Protein AF-A0A7C5NRG4-F1 (afdb_monomer_lite)

Radius of gyration: 28.83 Å; chains: 1; bounding box: 94×61×68 Å

Secondary structure (DSSP, 8-state):
--------------------------------------------------------------EEEEETTBEES-EEEEEEEETTEEEEEEEEEPPP-SSTTTTTEEE--GGG--TTSEEEEEEE-SEES-TT-SS---SSPEE--SEEEEEEEHHHHHH-SEEEEEHHHHHHHHHHGGGTT-TTHHHHHHHHHHHHBSS-SSSSS--SHHHHHH--HHHHGGGB-HHHHHHHHHHHHHHHTT----TTTS--S-TT--HHHHHHHHHTT-HHHHHHHHHH-GGGGTTS-HHHHHHHHHHHHHHHHT--HHHHHHHHH--STTS-HHHHHHHHHHT---

pLDDT: mean 77.69, std 22.46, range [31.16, 98.88]

Foldseek 3Di:
DDDDDDDDDDDDDDDDDDDDDDDDDDDDDDDDDDDDDDDDDDDDDPDDDPDDPPPPPVVLQQKEFEDLAFFAQKKKWKWWDPQLDTDTDDIDTFADDPFSVRGRIDGPPLVSADQATKMKIKIAWGWHQGLPLQRDGHPDTQIQHAIAMAIDGSNLSVVHSYFYGYLLRRVLCLQLSVVSVPPCSQVSQFLSQVQFFQDDPPPPPGRGNSSVRNDRCNPCLVRTDPLCNVCSSVSSVCRSVHHDDDVVVSPVPVLDPDVVVLVVCLVVLVLVVLLSCLVVVVVSVPVDDPVSSVVSNVSSLCSVVVHDPCLQVVLCVCCPPCSHNVNVCCVSCVVVDD

Structure (mmCIF, N/CA/C/O backbone):
data_AF-A0A7C5NRG4-F1
#
_entry.id   AF-A0A7C5NRG4-F1
#
loop_
_atom_site.group_PDB
_atom_site.id
_atom_site.type_symbol
_atom_site.label_atom_id
_atom_site.label_alt_id
_atom_site.label_comp_id
_atom_site.label_asym_id
_atom_site.label_entity_id
_atom_site.label_seq_id
_atom_site.pdbx_PDB_ins_code
_atom_site.Cartn_x
_atom_site.Cartn_y
_atom_site.Cartn_z
_atom_site.occupancy
_atom_site.B_iso_or_equiv
_atom_site.auth_seq_id
_atom_site.auth_comp_id
_atom_site.auth_asym_id
_atom_site.auth_atom_id
_atom_site.pdbx_PDB_model_num
ATOM 1 N N . MET A 1 1 ? -54.758 1.611 -9.741 1.00 36.84 1 MET A N 1
ATOM 2 C CA . MET A 1 1 ? -54.340 0.850 -10.940 1.00 36.84 1 MET A CA 1
ATOM 3 C C . MET A 1 1 ? -53.410 -0.267 -10.491 1.00 36.84 1 MET A C 1
ATOM 5 O O . MET A 1 1 ? -52.315 0.024 -10.036 1.00 36.84 1 MET A O 1
ATOM 9 N N . LYS A 1 2 ? -53.887 -1.517 -10.508 1.00 32.03 2 LYS A N 1
ATOM 10 C CA . LYS A 1 2 ? -53.123 -2.709 -10.106 1.00 32.03 2 LYS A CA 1
ATOM 11 C C . LYS A 1 2 ? -52.223 -3.129 -11.273 1.00 32.03 2 LYS A C 1
ATOM 13 O O . LYS A 1 2 ? -52.745 -3.337 -12.364 1.00 32.03 2 LYS A O 1
ATOM 18 N N . ARG A 1 3 ? -50.908 -3.237 -11.067 1.00 37.28 3 ARG A N 1
ATOM 19 C CA . ARG A 1 3 ? -49.994 -3.838 -12.050 1.00 37.28 3 ARG A CA 1
ATOM 20 C C . ARG A 1 3 ? -49.741 -5.291 -11.662 1.00 37.28 3 ARG A C 1
ATOM 22 O O . ARG A 1 3 ? -49.189 -5.578 -10.608 1.00 37.28 3 ARG A O 1
ATOM 29 N N . LEU A 1 4 ? -50.249 -6.170 -12.515 1.00 31.16 4 LEU A N 1
ATOM 30 C CA . LEU A 1 4 ? -50.118 -7.618 -12.491 1.00 31.16 4 LEU A CA 1
ATOM 31 C C . LEU A 1 4 ? -48.776 -7.970 -13.149 1.00 31.16 4 LEU A C 1
ATOM 33 O O . LEU A 1 4 ? -48.590 -7.669 -14.326 1.00 31.16 4 LEU A O 1
ATOM 37 N N . TYR A 1 5 ? -47.843 -8.560 -12.402 1.00 38.31 5 TYR A N 1
ATOM 38 C CA . TYR A 1 5 ? -46.598 -9.091 -12.962 1.00 38.31 5 TYR A CA 1
ATOM 39 C C . TYR A 1 5 ? -46.821 -10.548 -13.375 1.00 38.31 5 TYR A C 1
ATOM 41 O O . TYR A 1 5 ? -47.090 -11.408 -12.540 1.00 38.31 5 TYR A O 1
ATOM 49 N N . ILE A 1 6 ? -46.751 -10.800 -14.681 1.00 42.34 6 ILE A N 1
ATOM 50 C CA . ILE A 1 6 ? -46.790 -12.133 -15.284 1.00 42.34 6 ILE A CA 1
ATOM 51 C C . ILE A 1 6 ? -45.347 -12.637 -15.376 1.00 42.34 6 ILE A C 1
ATOM 53 O O . ILE A 1 6 ? -44.519 -12.029 -16.051 1.00 42.34 6 ILE A O 1
ATOM 57 N N . PHE A 1 7 ? -45.059 -13.742 -14.689 1.00 36.28 7 PHE A N 1
ATOM 58 C CA . PHE A 1 7 ? -43.827 -14.514 -14.840 1.00 36.28 7 PHE A CA 1
ATOM 59 C C . PHE A 1 7 ? -43.881 -15.305 -16.154 1.00 36.28 7 PHE A C 1
ATOM 61 O O . PHE A 1 7 ? -44.787 -16.114 -16.351 1.00 36.28 7 PHE A O 1
ATOM 68 N N . ILE A 1 8 ? -42.903 -15.095 -17.036 1.00 43.25 8 ILE A N 1
ATOM 69 C CA . ILE A 1 8 ? -42.648 -15.964 -18.191 1.00 43.25 8 ILE A CA 1
ATOM 70 C C . ILE A 1 8 ? -41.427 -16.817 -17.851 1.00 43.25 8 ILE A C 1
ATOM 72 O O . ILE A 1 8 ? -40.313 -16.311 -17.750 1.00 43.25 8 ILE A O 1
ATOM 76 N N . ILE A 1 9 ? -41.660 -18.114 -17.658 1.00 35.25 9 ILE A N 1
ATOM 77 C CA . ILE A 1 9 ? -40.624 -19.146 -17.574 1.00 35.25 9 ILE A CA 1
ATOM 78 C C . ILE A 1 9 ? -40.351 -19.608 -19.005 1.00 35.25 9 ILE A C 1
ATOM 80 O O . ILE A 1 9 ? -41.243 -20.148 -19.659 1.00 35.25 9 ILE A O 1
ATOM 84 N N . LEU A 1 10 ? -39.128 -19.395 -19.493 1.00 36.53 10 LEU A N 1
ATOM 85 C CA . LEU A 1 10 ? -38.668 -19.943 -20.766 1.00 36.53 10 LEU A CA 1
ATOM 86 C C . LEU A 1 10 ? -37.807 -21.184 -20.484 1.00 36.53 10 LEU A C 1
ATOM 88 O O . LEU A 1 10 ? -36.696 -21.075 -19.970 1.00 36.53 10 LEU A O 1
ATOM 92 N N . LEU A 1 11 ? -38.341 -22.365 -20.800 1.00 33.47 11 LEU A N 1
ATOM 93 C CA . LEU A 1 11 ? -37.581 -23.612 -20.883 1.00 33.47 11 LEU A CA 1
ATOM 94 C C . LEU A 1 11 ? -36.805 -23.645 -22.206 1.00 33.47 11 LEU A C 1
ATOM 96 O O . LEU A 1 11 ? -37.415 -23.539 -23.269 1.00 33.47 11 LEU A O 1
ATOM 100 N N . PHE A 1 12 ? -35.497 -23.899 -22.146 1.00 38.00 12 PHE A N 1
ATOM 101 C CA . PHE A 1 12 ? -34.740 -24.435 -23.277 1.00 38.00 12 PHE A CA 1
ATOM 102 C C . PHE A 1 12 ? -34.362 -25.888 -22.988 1.00 38.00 12 PHE A C 1
ATOM 104 O O . PHE A 1 12 ? -33.720 -26.197 -21.987 1.00 38.00 12 PHE A O 1
ATOM 111 N N . LEU A 1 13 ? -34.792 -26.771 -23.887 1.00 32.62 13 LEU A N 1
ATOM 112 C CA . LEU A 1 13 ? -34.477 -28.192 -23.924 1.00 32.62 13 LEU A CA 1
ATOM 113 C C . LEU A 1 13 ? -33.707 -28.497 -25.218 1.00 32.62 13 LEU A C 1
ATOM 115 O O . LEU A 1 13 ? -34.137 -28.110 -26.299 1.00 32.62 13 LEU A O 1
ATOM 119 N N . VAL A 1 14 ? -32.640 -29.281 -25.039 1.00 36.19 14 VAL A N 1
ATOM 120 C CA . VAL A 1 14 ? -32.007 -30.242 -25.963 1.00 36.19 14 VAL A CA 1
ATOM 121 C C . VAL A 1 14 ? -31.232 -29.715 -27.178 1.00 36.19 14 VAL A C 1
ATOM 123 O O . VAL A 1 14 ? -31.772 -29.152 -28.122 1.00 36.19 14 VAL A O 1
ATOM 126 N N . GLY A 1 15 ? -29.959 -30.117 -27.208 1.00 32.59 15 GLY A N 1
ATOM 127 C CA . GLY A 1 15 ? -29.162 -30.284 -28.419 1.00 32.59 15 GLY A CA 1
ATOM 128 C C . GLY A 1 15 ? -28.016 -31.270 -28.178 1.00 32.59 15 GLY A C 1
ATOM 129 O O . GLY A 1 15 ? -26.896 -30.856 -27.906 1.00 32.59 15 GLY A O 1
ATOM 130 N N . CYS A 1 16 ? -28.300 -32.576 -28.242 1.00 36.47 16 CY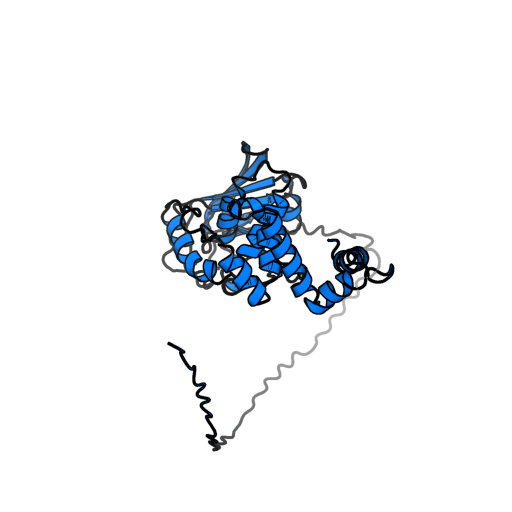S A N 1
ATOM 131 C CA . CYS A 1 16 ? -27.279 -33.620 -28.349 1.00 36.47 16 CYS A CA 1
ATOM 132 C C . CYS A 1 16 ? -26.614 -33.550 -29.732 1.00 36.47 16 CYS A C 1
ATOM 134 O O . CYS A 1 16 ? -27.307 -33.572 -30.747 1.00 36.47 16 CYS A O 1
ATOM 136 N N . GLY A 1 17 ? -25.282 -33.532 -29.769 1.00 38.19 17 GLY A N 1
ATOM 137 C CA . GLY A 1 17 ? -24.485 -33.616 -30.992 1.00 38.19 17 GLY A CA 1
ATOM 138 C C . GLY A 1 17 ? -23.276 -34.520 -30.783 1.00 38.19 17 GLY A C 1
ATOM 139 O O . GLY A 1 17 ? -22.249 -34.084 -30.280 1.00 38.19 17 GLY A O 1
ATOM 140 N N . SER A 1 18 ? -23.439 -35.788 -31.154 1.00 32.84 18 SER A N 1
ATOM 141 C CA . SER A 1 18 ? -22.390 -36.802 -31.305 1.00 32.84 18 SER A CA 1
ATOM 142 C C . SER A 1 18 ? -21.652 -36.591 -32.630 1.00 32.84 18 SER A C 1
ATOM 144 O O . SER A 1 18 ? -22.321 -36.380 -33.641 1.00 32.84 18 SER A O 1
ATOM 146 N N . ASN A 1 19 ? -20.317 -36.713 -32.657 1.00 35.50 19 ASN A N 1
ATOM 147 C CA . ASN A 1 19 ? -19.623 -37.674 -33.532 1.00 35.50 19 ASN A CA 1
ATOM 148 C C . ASN A 1 19 ? -18.089 -37.634 -33.423 1.00 35.50 19 ASN A C 1
ATOM 150 O O . ASN A 1 19 ? -17.457 -36.583 -33.482 1.00 35.50 19 ASN A O 1
ATOM 154 N N . ASN A 1 20 ? -17.554 -38.855 -33.342 1.00 38.88 20 ASN A N 1
ATOM 155 C CA . ASN A 1 20 ? -16.176 -39.320 -33.472 1.00 38.88 20 ASN A CA 1
ATOM 156 C C . ASN A 1 20 ? -15.318 -38.614 -34.529 1.00 38.88 20 ASN A C 1
ATOM 158 O O . ASN A 1 20 ? -15.788 -38.346 -35.638 1.00 38.88 20 ASN A O 1
ATOM 162 N N . LYS A 1 21 ? -14.007 -38.585 -34.262 1.00 45.25 21 LYS A N 1
ATOM 163 C CA . LYS A 1 21 ? -13.032 -39.286 -35.112 1.00 45.25 21 LYS A CA 1
ATOM 164 C C . LYS A 1 21 ? -11.737 -39.577 -34.357 1.00 45.25 21 LYS A C 1
ATOM 166 O O . LYS A 1 21 ? -11.058 -38.666 -33.898 1.00 45.25 21 LYS A O 1
ATOM 171 N N . ASP A 1 22 ? -11.446 -40.869 -34.287 1.00 41.66 22 ASP A N 1
ATOM 172 C CA . ASP A 1 22 ? -10.136 -41.449 -34.045 1.00 41.66 22 ASP A CA 1
ATOM 173 C C . ASP A 1 22 ? -9.112 -40.930 -35.061 1.00 41.66 22 ASP A C 1
ATOM 175 O O . ASP A 1 22 ? -9.412 -40.813 -36.253 1.00 41.66 22 ASP A O 1
ATOM 179 N N . THR A 1 23 ? -7.886 -40.722 -34.591 1.00 48.06 23 THR A N 1
ATOM 180 C CA . THR A 1 23 ? -6.686 -41.021 -35.376 1.00 48.06 23 THR A CA 1
ATOM 181 C C . THR A 1 23 ? -5.610 -41.514 -34.426 1.00 48.06 23 THR A C 1
ATOM 183 O O . THR A 1 23 ? -5.208 -40.814 -33.497 1.00 48.06 23 THR A O 1
ATOM 186 N N . ASP A 1 24 ? -5.219 -42.752 -34.689 1.00 37.50 24 ASP A N 1
ATOM 187 C CA . ASP A 1 24 ? -4.102 -43.486 -34.132 1.00 37.50 24 ASP A CA 1
ATOM 188 C C . ASP A 1 24 ? -2.735 -42.850 -34.445 1.00 37.50 24 ASP A C 1
ATOM 190 O O . ASP A 1 24 ? -2.586 -41.991 -35.313 1.00 37.50 24 ASP A O 1
ATOM 194 N N . GLU A 1 25 ? -1.738 -43.453 -33.796 1.00 38.72 25 GLU A N 1
ATOM 195 C CA . GLU A 1 25 ? -0.429 -43.810 -34.358 1.00 38.72 25 GLU A CA 1
ATOM 196 C C . GLU A 1 25 ? 0.817 -42.982 -33.968 1.00 38.72 25 GLU A C 1
ATOM 198 O O . GLU A 1 25 ? 1.225 -42.023 -34.609 1.00 38.72 25 GLU A O 1
ATOM 203 N N . GLN A 1 26 ? 1.502 -43.553 -32.967 1.00 34.50 26 GLN A N 1
ATOM 204 C CA . GLN A 1 26 ? 2.852 -44.136 -33.067 1.00 34.50 26 GLN A CA 1
ATOM 205 C C . GLN A 1 26 ? 4.133 -43.311 -32.820 1.00 34.50 26 GLN A C 1
ATOM 207 O O . GLN A 1 26 ? 4.383 -42.245 -33.367 1.00 34.50 26 GLN A O 1
ATOM 212 N N . ASN A 1 27 ? 5.018 -44.039 -32.121 1.00 37.44 27 ASN A N 1
ATOM 213 C CA . ASN A 1 27 ? 6.485 -44.009 -32.059 1.00 37.44 27 ASN A CA 1
ATOM 214 C C . ASN A 1 27 ? 7.128 -43.001 -31.093 1.00 37.44 27 ASN A C 1
ATOM 216 O O . ASN A 1 27 ? 7.144 -41.803 -31.322 1.00 37.44 27 ASN A O 1
ATOM 220 N N . SER A 1 28 ? 7.595 -43.428 -29.912 1.00 37.53 28 SER A N 1
ATOM 221 C CA . SER A 1 28 ? 8.691 -44.381 -29.625 1.00 37.53 28 SER A CA 1
ATOM 222 C C . SER A 1 28 ? 10.051 -43.843 -30.067 1.00 37.53 28 SER A C 1
ATOM 224 O O . SER A 1 28 ? 10.354 -43.832 -31.256 1.00 37.53 28 SER A O 1
ATOM 226 N N . SER A 1 29 ? 10.866 -43.418 -29.096 1.00 42.72 29 SER A N 1
ATOM 227 C CA . SER A 1 29 ? 12.327 -43.590 -29.078 1.00 42.72 29 SER A CA 1
ATOM 228 C C . SER A 1 29 ? 12.887 -43.144 -27.729 1.00 42.72 29 SER A C 1
ATOM 230 O O . SER A 1 29 ? 13.131 -41.974 -27.451 1.00 42.72 29 SER A O 1
ATOM 232 N N . SER A 1 30 ? 13.065 -44.146 -26.886 1.00 36.59 30 SER A N 1
ATOM 233 C CA . SER A 1 30 ? 13.860 -44.167 -25.671 1.00 36.59 30 SER A CA 1
ATOM 234 C C . SER A 1 30 ? 15.354 -44.080 -26.000 1.00 36.59 30 SER A C 1
ATOM 236 O O . SER A 1 30 ? 15.880 -44.981 -26.649 1.00 36.59 30 SER A O 1
ATOM 238 N N . ASN A 1 31 ? 16.049 -43.054 -25.500 1.00 36.59 31 ASN A N 1
ATOM 239 C CA . ASN A 1 31 ? 17.510 -43.047 -25.418 1.00 36.59 31 ASN A CA 1
ATOM 240 C C . ASN A 1 31 ? 17.937 -43.307 -23.971 1.00 36.59 31 ASN A C 1
ATOM 242 O O . ASN A 1 31 ? 17.917 -42.424 -23.117 1.00 36.59 31 ASN A O 1
ATOM 246 N N . ILE A 1 32 ? 18.303 -44.562 -23.724 1.00 38.88 32 ILE A N 1
ATOM 247 C CA . ILE A 1 32 ? 18.994 -45.034 -22.527 1.00 38.88 32 ILE A CA 1
ATOM 248 C C . ILE A 1 32 ? 20.468 -44.657 -22.689 1.00 38.88 32 ILE A C 1
ATOM 250 O O . ILE A 1 32 ? 21.158 -45.207 -23.545 1.00 38.88 32 ILE A O 1
ATOM 254 N N . VAL A 1 33 ? 20.957 -43.734 -21.862 1.00 46.28 33 VAL A N 1
ATOM 255 C CA . VAL A 1 33 ? 22.395 -43.524 -21.669 1.00 46.28 33 VAL A CA 1
ATOM 256 C C . VAL A 1 33 ? 22.800 -44.266 -20.400 1.00 46.28 33 VAL A C 1
ATOM 258 O O . VAL A 1 33 ? 22.586 -43.799 -19.286 1.00 46.28 33 VAL A O 1
ATOM 261 N N . ASN A 1 34 ? 23.374 -45.452 -20.603 1.00 39.47 34 ASN A N 1
ATOM 262 C CA . ASN A 1 34 ? 24.214 -46.132 -19.624 1.00 39.47 34 ASN A CA 1
ATOM 263 C C . ASN A 1 34 ? 25.519 -45.339 -19.482 1.00 39.47 34 ASN A C 1
ATOM 265 O O . ASN A 1 34 ? 26.323 -45.326 -20.414 1.00 39.47 34 ASN A O 1
ATOM 269 N N . ILE A 1 35 ? 25.757 -44.730 -18.320 1.00 48.91 35 ILE A N 1
ATOM 270 C CA . ILE A 1 35 ? 27.116 -44.404 -17.879 1.00 48.91 35 ILE A CA 1
ATOM 271 C C . ILE A 1 35 ? 27.408 -45.279 -16.671 1.00 48.91 35 ILE A C 1
ATOM 273 O O . ILE A 1 35 ? 26.811 -45.148 -15.607 1.00 48.91 35 ILE A O 1
ATOM 277 N N . SER A 1 36 ? 28.303 -46.219 -16.936 1.00 46.16 36 SER A N 1
ATOM 278 C CA . SER A 1 36 ? 28.908 -47.172 -16.029 1.00 46.16 36 SER A CA 1
ATOM 279 C C . SER A 1 36 ? 29.670 -46.500 -14.895 1.00 46.16 36 SER A C 1
ATOM 281 O O . SER A 1 36 ? 30.420 -45.544 -15.107 1.00 46.16 36 SER A O 1
ATOM 283 N N . ASP A 1 37 ? 29.526 -47.121 -13.732 1.00 38.88 37 ASP A N 1
ATOM 284 C CA . ASP A 1 37 ? 30.334 -46.983 -12.533 1.00 38.88 37 ASP A CA 1
ATOM 285 C C . ASP A 1 37 ? 31.839 -46.930 -12.817 1.00 38.88 37 ASP A C 1
ATOM 287 O O . ASP A 1 37 ? 32.383 -47.757 -13.549 1.00 38.88 37 ASP A O 1
ATOM 291 N N . ASN A 1 38 ? 32.532 -46.025 -12.126 1.00 43.34 38 ASN A N 1
ATOM 292 C CA . ASN A 1 38 ? 33.926 -46.240 -11.770 1.00 43.34 38 ASN A CA 1
ATOM 293 C C . ASN A 1 38 ? 34.147 -45.878 -10.301 1.00 43.34 38 ASN A C 1
ATOM 295 O O . ASN A 1 38 ? 34.296 -44.719 -9.916 1.00 43.34 38 ASN A O 1
ATOM 299 N N . ASN A 1 39 ? 34.175 -46.946 -9.507 1.00 38.72 39 ASN A N 1
ATOM 300 C CA . ASN A 1 39 ? 34.818 -47.054 -8.208 1.00 38.72 39 ASN A CA 1
ATOM 301 C C . ASN A 1 39 ? 36.189 -46.363 -8.201 1.00 38.72 39 ASN A C 1
ATOM 303 O O . 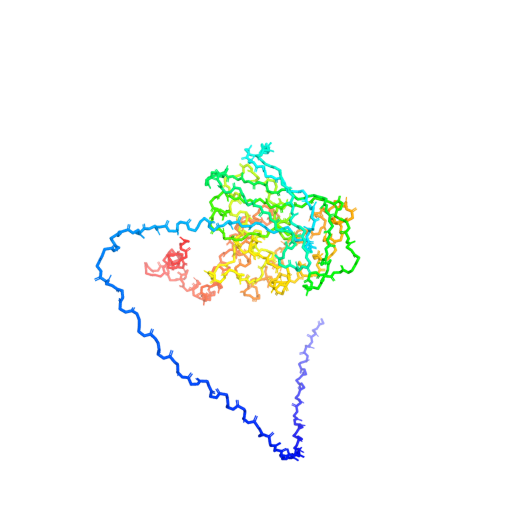ASN A 1 39 ? 37.092 -46.760 -8.936 1.00 38.72 39 ASN A O 1
ATOM 307 N N . SER A 1 40 ? 36.393 -45.443 -7.263 1.00 42.38 40 SER A N 1
ATOM 308 C CA . SER A 1 40 ? 37.709 -45.269 -6.655 1.00 42.38 40 SER A CA 1
ATOM 309 C C . SER A 1 40 ? 37.541 -45.035 -5.162 1.00 42.38 40 SER A C 1
ATOM 311 O O . SER A 1 40 ? 37.178 -43.953 -4.702 1.00 42.38 40 SER A O 1
ATOM 313 N N . SER A 1 41 ? 37.770 -46.113 -4.413 1.00 37.44 41 SER A N 1
ATOM 314 C CA . SER A 1 41 ? 37.971 -46.093 -2.974 1.00 37.44 41 SER A CA 1
ATOM 315 C C . SER A 1 41 ? 39.132 -45.172 -2.624 1.00 37.44 41 SER A C 1
ATOM 317 O O . SER A 1 41 ? 40.270 -45.389 -3.034 1.00 37.44 41 SER A O 1
ATOM 319 N N . SER A 1 42 ? 38.872 -44.199 -1.765 1.00 42.38 42 SER A N 1
ATOM 320 C CA . SER A 1 42 ? 39.894 -43.642 -0.891 1.00 42.38 42 SER A CA 1
ATOM 321 C C . SER A 1 42 ? 39.336 -43.651 0.521 1.00 42.38 42 SER A C 1
ATOM 323 O O . SER A 1 42 ? 38.552 -42.793 0.914 1.00 42.38 42 SER A O 1
ATOM 325 N N . ASN A 1 43 ? 39.720 -44.705 1.246 1.00 40.28 43 ASN A N 1
ATOM 326 C CA . ASN A 1 43 ? 39.617 -44.811 2.694 1.00 40.28 43 ASN A CA 1
ATOM 327 C C . ASN A 1 43 ? 40.393 -43.640 3.309 1.00 40.28 43 ASN A C 1
ATOM 329 O O . ASN A 1 43 ? 41.619 -43.675 3.391 1.00 40.28 43 ASN A O 1
ATOM 333 N N . SER A 1 44 ? 39.662 -42.612 3.722 1.00 42.72 44 SER A N 1
ATOM 334 C CA . SER A 1 44 ? 40.138 -41.563 4.614 1.00 42.72 44 SER A CA 1
ATOM 335 C C . SER A 1 44 ? 39.429 -41.757 5.947 1.00 42.72 44 SER A C 1
ATOM 337 O O . SER A 1 44 ? 38.205 -41.866 6.010 1.00 42.72 44 SER A O 1
ATOM 339 N N . THR A 1 45 ? 40.227 -41.905 6.992 1.00 41.44 45 THR A N 1
ATOM 340 C CA . THR A 1 45 ? 39.850 -42.204 8.370 1.00 41.44 45 THR A CA 1
ATOM 341 C C . THR A 1 45 ? 38.774 -41.257 8.902 1.00 41.44 45 THR A C 1
ATOM 343 O O . THR A 1 45 ? 39.008 -40.066 9.087 1.00 41.44 45 THR A O 1
ATOM 346 N N . ILE A 1 46 ? 37.599 -41.826 9.184 1.00 49.88 46 ILE A N 1
ATOM 347 C CA . ILE A 1 46 ? 36.514 -41.215 9.954 1.00 49.88 46 ILE A CA 1
ATOM 348 C C . ILE A 1 46 ? 36.888 -41.302 11.436 1.00 49.88 46 ILE A C 1
ATOM 350 O O . ILE A 1 46 ? 36.593 -42.288 12.105 1.00 49.88 46 ILE A O 1
ATOM 354 N N . SER A 1 47 ? 37.562 -40.272 11.929 1.00 47.09 47 SER A N 1
ATOM 355 C CA . SER A 1 47 ? 37.600 -39.873 13.338 1.00 47.09 47 SER A CA 1
ATOM 356 C C . SER A 1 47 ? 38.375 -38.561 13.395 1.00 47.09 47 SER A C 1
ATOM 358 O O . SER A 1 47 ? 39.530 -38.559 12.987 1.00 47.09 47 SER A O 1
ATOM 360 N N . ASP A 1 48 ? 37.720 -37.491 13.858 1.00 45.00 48 ASP A N 1
ATOM 361 C CA . ASP A 1 48 ? 38.262 -36.142 14.145 1.00 45.00 48 ASP A CA 1
ATOM 362 C C . ASP A 1 48 ? 37.730 -34.984 13.277 1.00 45.00 48 ASP A C 1
ATOM 364 O O . ASP A 1 48 ? 38.473 -34.091 12.881 1.00 45.00 48 ASP A O 1
ATOM 368 N N . ILE A 1 49 ? 36.408 -34.909 13.071 1.00 47.38 49 ILE A N 1
ATOM 369 C CA . ILE A 1 49 ? 35.739 -33.602 12.920 1.00 47.38 49 ILE A CA 1
ATOM 370 C C . ILE A 1 49 ? 34.644 -33.504 13.980 1.00 47.38 49 ILE A C 1
ATOM 372 O O . ILE A 1 49 ? 33.478 -33.832 13.775 1.00 47.38 49 ILE A O 1
ATOM 376 N N . VAL A 1 50 ? 35.086 -33.097 15.166 1.00 48.47 50 VAL A N 1
ATOM 377 C CA . VAL A 1 50 ? 34.250 -32.592 16.249 1.00 48.47 50 VAL A CA 1
ATOM 378 C C . VAL A 1 50 ? 33.878 -31.146 15.923 1.00 48.47 50 VAL A C 1
ATOM 380 O O . VAL A 1 50 ? 34.750 -30.338 15.624 1.00 48.47 50 VAL A O 1
ATOM 383 N N . ASN A 1 51 ? 32.583 -30.855 16.053 1.00 48.44 51 ASN A N 1
ATOM 384 C CA . ASN A 1 51 ? 31.962 -29.545 16.239 1.00 48.44 51 ASN A CA 1
ATOM 385 C C . ASN A 1 51 ? 32.304 -28.445 15.231 1.00 48.44 51 ASN A C 1
ATOM 387 O O . ASN A 1 51 ? 33.214 -27.662 15.452 1.00 48.44 51 ASN A O 1
ATOM 391 N N . ASN A 1 52 ? 31.411 -28.268 14.260 1.00 40.97 52 ASN A N 1
ATOM 392 C CA . ASN A 1 52 ? 30.852 -26.947 13.989 1.00 40.97 52 ASN A CA 1
ATOM 393 C C . ASN A 1 52 ? 29.361 -27.116 13.690 1.00 40.97 52 ASN A C 1
ATOM 395 O O . ASN A 1 52 ? 28.937 -27.202 12.542 1.00 40.97 52 ASN A O 1
ATOM 399 N N . ASN A 1 53 ? 28.554 -27.130 14.757 1.00 43.72 53 ASN A N 1
ATOM 400 C CA . ASN A 1 53 ? 27.199 -26.583 14.697 1.00 43.72 53 ASN A CA 1
ATOM 401 C C . ASN A 1 53 ? 27.323 -25.064 14.501 1.00 43.72 53 ASN A C 1
ATOM 403 O O . ASN A 1 53 ? 26.931 -24.281 15.367 1.00 43.72 53 ASN A O 1
ATOM 407 N N . ASP A 1 54 ? 27.896 -24.655 13.367 1.00 41.31 54 ASP A N 1
ATOM 408 C CA . ASP A 1 54 ? 27.640 -23.340 12.818 1.00 41.31 54 ASP A CA 1
ATOM 409 C C . ASP A 1 54 ? 26.155 -23.352 12.486 1.00 41.31 54 ASP A C 1
ATOM 411 O O . ASP A 1 54 ? 25.705 -23.855 11.456 1.00 41.31 54 ASP A O 1
ATOM 415 N N . LEU A 1 55 ? 25.382 -22.841 13.443 1.00 46.16 55 LEU A N 1
ATOM 416 C CA . LEU A 1 55 ? 24.171 -22.100 13.177 1.00 46.16 55 LEU A CA 1
ATOM 417 C C . LEU A 1 55 ? 24.511 -21.146 12.035 1.00 46.16 55 LEU A C 1
ATOM 419 O O . LEU A 1 55 ? 24.956 -20.020 12.257 1.00 46.16 55 LEU A O 1
ATOM 423 N N . VAL A 1 56 ? 24.316 -21.618 10.804 1.00 44.03 56 VAL A N 1
ATOM 424 C CA . VAL A 1 56 ? 24.113 -20.778 9.639 1.00 44.03 56 VAL A CA 1
ATOM 425 C C . VAL A 1 56 ? 22.827 -20.044 9.965 1.00 44.03 56 VAL A C 1
ATOM 427 O O . VAL A 1 56 ? 21.725 -20.451 9.611 1.00 44.03 56 VAL A O 1
ATOM 430 N N . ASN A 1 57 ? 22.987 -18.983 10.750 1.00 44.28 57 ASN A N 1
ATOM 431 C CA . ASN A 1 57 ? 22.040 -17.914 10.896 1.00 44.28 57 ASN A CA 1
ATOM 432 C C . ASN A 1 57 ? 22.010 -17.300 9.502 1.00 44.28 57 ASN A C 1
ATOM 434 O O . ASN A 1 57 ? 22.754 -16.367 9.195 1.00 44.28 57 ASN A O 1
ATOM 438 N N . SER A 1 58 ? 21.264 -17.944 8.600 1.00 45.28 58 SER A N 1
ATOM 439 C CA . SER A 1 58 ? 20.942 -17.393 7.305 1.00 45.28 58 SER A CA 1
ATOM 440 C C . SER A 1 58 ? 20.200 -16.121 7.648 1.00 45.28 58 SER A C 1
ATOM 442 O O . SER A 1 58 ? 19.011 -16.153 7.965 1.00 45.28 58 SER A O 1
ATOM 444 N N . ASN A 1 59 ? 20.932 -15.012 7.677 1.00 55.44 59 ASN A N 1
ATOM 445 C CA . ASN A 1 59 ? 20.372 -13.680 7.655 1.00 55.44 59 ASN A CA 1
ATOM 446 C C . ASN A 1 59 ? 19.661 -13.588 6.307 1.00 55.44 59 ASN A C 1
ATOM 448 O O . ASN A 1 59 ? 20.218 -13.087 5.330 1.00 55.44 59 ASN A O 1
ATOM 452 N N . VAL A 1 60 ? 18.471 -14.191 6.229 1.00 68.00 60 VAL A N 1
ATOM 453 C CA . VAL A 1 60 ? 17.591 -14.105 5.078 1.00 68.00 60 VAL A CA 1
ATOM 454 C C . VAL A 1 60 ? 17.323 -12.623 4.960 1.00 68.00 60 VAL A C 1
ATOM 456 O O . VAL A 1 60 ? 16.667 -12.023 5.814 1.00 68.00 60 VAL A O 1
ATOM 459 N N . THR A 1 61 ? 17.957 -12.015 3.964 1.00 85.50 61 THR A N 1
ATOM 460 C CA . THR A 1 61 ? 17.820 -10.589 3.727 1.00 85.50 61 THR A CA 1
ATOM 461 C C . THR A 1 61 ? 16.361 -10.375 3.370 1.00 85.50 61 THR A C 1
ATOM 463 O O . THR A 1 61 ? 15.889 -10.892 2.359 1.00 85.50 61 THR A O 1
ATOM 466 N N . LYS A 1 62 ? 15.624 -9.689 4.247 1.00 94.75 62 LYS A N 1
ATOM 467 C CA . LYS A 1 62 ? 14.222 -9.363 3.998 1.00 94.75 62 LYS A CA 1
ATOM 468 C C . LYS A 1 62 ? 14.183 -8.238 2.976 1.00 94.75 62 LYS A C 1
ATOM 470 O O . LYS A 1 62 ? 14.830 -7.206 3.163 1.00 94.75 62 LYS A O 1
ATOM 475 N N . ILE A 1 63 ? 13.458 -8.467 1.890 1.00 97.25 63 ILE A N 1
ATOM 476 C CA . ILE A 1 63 ? 13.466 -7.590 0.719 1.00 97.25 63 ILE A CA 1
ATOM 477 C C . ILE A 1 63 ? 12.135 -6.863 0.575 1.00 97.25 63 ILE A C 1
ATOM 479 O O . ILE A 1 63 ? 11.067 -7.427 0.793 1.00 97.25 63 ILE A O 1
ATOM 483 N N . GLY A 1 64 ? 12.193 -5.598 0.196 1.00 98.38 64 GLY A N 1
ATOM 484 C CA . GLY A 1 64 ? 11.032 -4.876 -0.300 1.00 98.38 64 GLY A CA 1
ATOM 485 C C . GLY A 1 64 ? 11.028 -4.869 -1.817 1.00 98.38 64 GLY A C 1
ATOM 486 O O . GLY A 1 64 ? 12.088 -5.005 -2.427 1.00 98.38 64 GLY A O 1
ATOM 487 N N . LYS A 1 65 ? 9.855 -4.688 -2.422 1.00 98.62 65 LYS A N 1
ATOM 488 C CA . LYS A 1 65 ? 9.713 -4.444 -3.856 1.00 98.62 65 LYS A CA 1
ATOM 489 C C . LYS A 1 65 ? 8.808 -3.246 -4.114 1.00 98.62 65 LYS A C 1
ATOM 491 O O . LYS A 1 65 ? 7.682 -3.212 -3.632 1.00 98.62 65 LYS A O 1
ATOM 496 N N . ALA A 1 66 ? 9.303 -2.263 -4.855 1.00 98.69 66 ALA A N 1
ATOM 497 C CA . ALA A 1 66 ? 8.516 -1.120 -5.301 1.00 98.69 66 ALA A CA 1
ATOM 498 C C . ALA A 1 66 ? 7.859 -1.433 -6.650 1.00 98.69 66 ALA A C 1
ATOM 500 O O . ALA A 1 66 ? 8.566 -1.739 -7.616 1.00 98.69 66 ALA A O 1
ATOM 501 N N . GLN A 1 67 ? 6.526 -1.380 -6.702 1.00 97.62 67 GLN A N 1
ATOM 502 C CA . GLN A 1 67 ? 5.771 -1.874 -7.846 1.00 97.62 67 GLN A CA 1
ATOM 503 C C . GLN A 1 67 ? 4.454 -1.110 -8.098 1.00 97.62 67 GLN A C 1
ATOM 505 O O . GLN A 1 67 ? 3.429 -1.409 -7.490 1.00 97.62 67 GLN A O 1
ATOM 510 N N . LEU A 1 68 ? 4.472 -0.161 -9.035 1.00 95.62 68 LEU A N 1
ATOM 511 C CA . LEU A 1 68 ? 3.280 0.343 -9.742 1.00 95.62 68 LEU A CA 1
ATOM 512 C C . LEU A 1 68 ? 3.148 -0.324 -11.132 1.00 95.62 68 LEU A C 1
ATOM 514 O O . LEU A 1 68 ? 2.525 0.246 -12.017 1.00 95.62 68 LEU A O 1
ATOM 518 N N . GLY A 1 69 ? 3.781 -1.488 -11.289 1.00 93.06 69 GLY A N 1
ATOM 519 C CA . GLY A 1 69 ? 4.747 -1.830 -12.334 1.00 93.06 69 GLY A CA 1
ATOM 520 C C . GLY A 1 69 ? 6.185 -1.784 -11.780 1.00 93.06 69 GLY A C 1
ATOM 521 O O . GLY A 1 69 ? 6.466 -1.048 -10.828 1.00 93.06 69 GLY A O 1
ATOM 522 N N . VAL A 1 70 ? 7.110 -2.646 -12.228 1.00 97.44 70 VAL A N 1
ATOM 523 C CA . VAL A 1 70 ? 8.404 -2.817 -11.524 1.00 97.44 70 VAL A CA 1
ATOM 524 C C . VAL A 1 70 ? 9.308 -1.578 -11.651 1.00 97.44 70 VAL A C 1
ATOM 526 O O . VAL A 1 70 ? 9.823 -1.268 -12.724 1.00 97.44 70 VAL A O 1
ATOM 529 N N . ILE A 1 71 ? 9.535 -0.871 -10.533 1.00 98.62 71 ILE A N 1
ATOM 530 C CA . ILE A 1 71 ? 10.241 0.423 -10.531 1.00 98.62 71 ILE A CA 1
ATOM 531 C C . ILE A 1 71 ? 11.755 0.236 -10.436 1.00 98.62 71 ILE A C 1
ATOM 533 O O . ILE A 1 71 ? 12.295 -0.050 -9.369 1.00 98.62 71 ILE A O 1
ATOM 537 N N . SER A 1 72 ? 12.472 0.486 -11.523 1.00 98.56 72 SER A N 1
ATOM 538 C CA . SER A 1 72 ? 13.935 0.452 -11.592 1.00 98.56 72 SER A CA 1
ATOM 539 C C . SER A 1 72 ? 14.566 1.784 -11.168 1.00 98.56 72 SER A C 1
ATOM 541 O O . SER A 1 72 ? 14.079 2.854 -11.540 1.00 98.56 72 SER A O 1
ATOM 543 N N . ASN A 1 73 ? 15.668 1.739 -10.405 1.00 98.69 73 ASN A N 1
ATOM 544 C CA . ASN A 1 73 ? 16.441 2.913 -9.954 1.00 98.69 73 ASN A CA 1
ATOM 545 C C . ASN A 1 73 ? 15.615 4.007 -9.220 1.00 98.69 73 ASN A C 1
ATOM 547 O O . ASN A 1 73 ? 16.010 5.181 -9.119 1.00 98.69 73 ASN A O 1
ATOM 551 N N . GLY A 1 74 ? 14.460 3.623 -8.676 1.00 98.69 74 GLY A N 1
ATOM 552 C CA . GLY A 1 74 ? 13.608 4.456 -7.838 1.00 98.69 74 GLY A CA 1
ATOM 553 C C . GLY A 1 74 ? 14.280 4.750 -6.503 1.00 98.69 74 GLY A C 1
ATOM 554 O O . GLY A 1 74 ? 15.097 3.975 -6.016 1.00 98.69 74 GLY A O 1
ATOM 555 N N . THR A 1 75 ? 13.976 5.895 -5.907 1.00 98.88 75 THR A N 1
ATOM 556 C CA . THR A 1 75 ? 14.461 6.267 -4.574 1.00 98.88 75 THR A CA 1
ATOM 557 C C . THR A 1 75 ? 13.476 5.777 -3.530 1.00 98.88 75 THR A C 1
ATOM 559 O O . THR A 1 75 ? 12.314 6.170 -3.578 1.00 98.88 75 THR A O 1
ATOM 562 N N . VAL A 1 76 ? 13.950 4.990 -2.567 1.00 98.81 76 VAL A N 1
ATOM 563 C CA . VAL A 1 76 ? 13.163 4.550 -1.411 1.00 98.81 76 VAL A CA 1
ATOM 564 C C . VAL A 1 76 ? 13.683 5.256 -0.170 1.00 98.81 76 VAL A C 1
ATOM 566 O O . VAL A 1 76 ? 14.869 5.174 0.147 1.00 98.81 76 VAL A O 1
ATOM 569 N N . LYS A 1 77 ? 12.806 5.950 0.549 1.00 98.88 77 LYS A N 1
ATOM 570 C CA . LYS A 1 77 ? 13.118 6.544 1.850 1.00 98.88 77 LYS A CA 1
ATOM 571 C C . LYS A 1 77 ? 12.316 5.848 2.933 1.00 98.88 77 LYS A C 1
ATOM 573 O O . LYS A 1 77 ? 11.119 5.636 2.774 1.00 98.88 77 LYS A O 1
ATOM 578 N N . LEU A 1 78 ? 12.978 5.538 4.042 1.00 98.81 78 LEU A N 1
ATOM 579 C CA . LEU A 1 78 ? 12.345 4.978 5.231 1.00 98.81 78 LEU A CA 1
ATOM 580 C C . LEU A 1 78 ? 12.280 6.041 6.319 1.00 98.81 78 LEU A C 1
ATOM 582 O O . LEU A 1 78 ? 13.313 6.592 6.713 1.00 98.81 78 LEU A O 1
ATOM 586 N N . TYR A 1 79 ? 11.083 6.270 6.840 1.00 98.75 79 TYR A N 1
ATOM 587 C CA . TYR A 1 79 ? 10.830 7.174 7.949 1.00 98.75 79 TYR A CA 1
ATOM 588 C C . TYR A 1 79 ? 10.289 6.418 9.159 1.00 98.75 79 TYR A C 1
ATOM 590 O O . TYR A 1 79 ? 9.429 5.554 9.013 1.00 98.75 79 TYR A O 1
ATOM 598 N N . GLU A 1 80 ? 10.744 6.783 10.355 1.00 98.38 80 GLU A N 1
ATOM 599 C CA . GLU A 1 80 ? 10.022 6.508 11.600 1.00 98.38 80 GLU A CA 1
ATOM 600 C C . GLU A 1 80 ? 8.940 7.578 11.782 1.00 98.38 80 GLU A C 1
ATOM 602 O O . GLU A 1 80 ? 9.218 8.770 11.606 1.00 98.38 80 GLU A O 1
ATOM 607 N N . LEU A 1 81 ? 7.725 7.160 12.133 1.00 96.94 81 LEU A N 1
ATOM 608 C CA . LEU A 1 81 ? 6.614 8.060 12.420 1.00 96.94 81 LEU A CA 1
ATOM 609 C C . LEU A 1 81 ? 6.476 8.281 13.927 1.00 96.94 81 LEU A C 1
ATOM 611 O O . LEU A 1 81 ? 6.501 7.337 14.718 1.00 96.94 81 LEU A O 1
ATOM 615 N N . SER A 1 82 ? 6.291 9.541 14.311 1.00 92.81 82 SER A N 1
ATOM 616 C CA . SER A 1 82 ? 5.884 9.950 15.655 1.00 92.81 82 SER A CA 1
ATOM 617 C C . SER A 1 82 ? 4.648 10.822 15.513 1.00 92.81 82 SER A C 1
ATOM 619 O O . SER A 1 82 ? 4.711 12.050 15.569 1.00 92.81 82 SER A O 1
ATOM 621 N N . GLY A 1 83 ? 3.527 10.165 15.241 1.00 85.12 83 GLY A N 1
ATOM 622 C CA . GLY A 1 83 ? 2.311 10.849 14.857 1.00 85.12 83 GLY A CA 1
ATOM 623 C C . GLY A 1 83 ? 2.393 11.459 13.455 1.00 85.12 83 GLY A C 1
ATOM 624 O O . GLY A 1 83 ? 2.681 10.752 12.491 1.00 85.12 83 GLY A O 1
ATOM 625 N N . ALA A 1 84 ? 2.162 12.771 13.331 1.00 83.31 84 ALA A N 1
ATOM 626 C CA . ALA A 1 84 ? 2.303 13.491 12.058 1.00 83.31 84 ALA A CA 1
ATOM 627 C C . ALA A 1 84 ? 3.769 13.773 11.669 1.00 83.31 84 ALA A C 1
ATOM 629 O O . ALA A 1 84 ? 4.056 14.052 10.501 1.00 83.31 84 ALA A O 1
ATOM 630 N N . ASP A 1 85 ? 4.695 13.688 12.628 1.00 93.00 85 ASP A N 1
ATOM 631 C CA . ASP A 1 85 ? 6.112 13.939 12.390 1.00 93.00 85 ASP A CA 1
ATOM 632 C C . ASP A 1 85 ? 6.797 12.722 11.761 1.00 93.00 85 ASP A C 1
ATOM 634 O O . ASP A 1 85 ? 6.557 11.571 12.139 1.00 93.00 85 ASP A O 1
ATOM 638 N N . LYS A 1 86 ? 7.704 12.990 10.815 1.00 96.81 86 LYS A N 1
ATOM 639 C CA . LYS A 1 86 ? 8.488 11.972 10.105 1.00 96.81 86 LYS A CA 1
ATOM 640 C C . LYS A 1 86 ? 9.980 12.173 10.368 1.00 96.81 86 LYS A C 1
ATOM 642 O O . LYS A 1 86 ? 10.519 13.246 10.098 1.00 96.81 86 LYS A O 1
ATOM 647 N N . LYS A 1 87 ? 10.678 11.126 10.815 1.00 98.19 87 LYS A N 1
ATOM 648 C CA . LYS A 1 87 ? 12.143 11.107 10.970 1.00 98.19 87 LYS A CA 1
ATOM 649 C C . LYS A 1 87 ? 12.775 10.182 9.936 1.00 98.19 87 LYS A C 1
ATOM 651 O O . LYS A 1 87 ? 12.563 8.976 9.989 1.00 98.19 87 LYS A O 1
ATOM 656 N N . LEU A 1 88 ? 13.589 10.728 9.031 1.00 98.56 88 LEU A N 1
ATOM 657 C CA . LEU A 1 88 ? 14.313 9.934 8.033 1.00 98.56 88 LEU A CA 1
ATOM 658 C C . LEU A 1 88 ? 15.333 9.007 8.713 1.00 98.56 88 LEU A C 1
ATOM 660 O O . LEU A 1 88 ? 16.162 9.465 9.500 1.00 98.56 88 LEU A O 1
ATOM 664 N N . LEU A 1 89 ? 15.285 7.717 8.384 1.00 98.56 89 LEU A N 1
ATOM 665 C CA . LEU A 1 89 ? 16.219 6.701 8.878 1.00 98.56 89 LEU A CA 1
ATOM 666 C C . LEU A 1 89 ? 17.225 6.268 7.814 1.00 98.56 89 LEU A C 1
ATOM 668 O O . LEU A 1 89 ? 18.382 6.002 8.133 1.00 98.56 89 LEU A O 1
ATOM 672 N N . THR A 1 90 ? 16.783 6.139 6.560 1.00 98.56 90 THR A N 1
ATOM 673 C CA . THR A 1 90 ? 17.641 5.699 5.454 1.00 98.56 90 THR A CA 1
ATOM 674 C C . THR A 1 90 ? 17.096 6.139 4.101 1.00 98.56 90 THR A C 1
ATOM 676 O O . THR A 1 90 ? 15.915 6.469 3.964 1.00 98.56 90 THR A O 1
ATOM 679 N N . THR A 1 91 ? 17.961 6.129 3.092 1.00 98.69 91 THR A N 1
ATOM 680 C CA . THR A 1 91 ? 17.604 6.321 1.684 1.00 98.69 91 THR A CA 1
ATOM 681 C C . THR A 1 91 ? 18.358 5.300 0.847 1.00 98.69 91 THR A C 1
ATOM 683 O O . THR A 1 91 ? 19.563 5.139 1.023 1.00 98.69 91 THR A O 1
ATOM 686 N N . GLU A 1 92 ? 17.656 4.631 -0.060 1.00 97.69 92 GLU A N 1
ATOM 687 C CA . GLU A 1 92 ? 18.203 3.604 -0.945 1.00 97.69 92 GLU A CA 1
ATOM 688 C C . GLU A 1 92 ? 17.686 3.769 -2.375 1.00 97.69 92 GLU A C 1
ATOM 690 O O . GLU A 1 92 ? 16.810 4.593 -2.661 1.00 97.69 92 GLU A O 1
ATOM 695 N N . LYS A 1 93 ? 18.257 2.972 -3.279 1.00 98.62 93 LYS A N 1
ATOM 696 C CA . LYS A 1 93 ? 17.794 2.820 -4.652 1.00 98.62 93 LYS A CA 1
ATOM 697 C C . LYS A 1 93 ? 17.225 1.428 -4.861 1.00 98.62 93 LYS A C 1
ATOM 699 O O . LYS A 1 93 ? 17.794 0.463 -4.356 1.00 98.62 93 LYS A O 1
ATOM 704 N N . THR A 1 94 ? 16.137 1.331 -5.617 1.00 98.75 94 THR A N 1
ATOM 705 C CA . THR A 1 94 ? 15.659 0.035 -6.090 1.00 98.75 94 THR A CA 1
ATOM 706 C C . THR A 1 94 ? 16.630 -0.551 -7.110 1.00 98.75 94 THR A C 1
ATOM 708 O O . THR A 1 94 ? 17.313 0.177 -7.839 1.00 98.75 94 THR A O 1
ATOM 711 N N . THR A 1 95 ? 16.710 -1.876 -7.157 1.00 98.62 95 THR A N 1
ATOM 712 C CA . THR A 1 95 ? 17.587 -2.599 -8.077 1.00 98.62 95 THR A CA 1
ATOM 713 C C . THR A 1 95 ? 17.174 -2.420 -9.537 1.00 98.62 95 THR A C 1
ATOM 715 O O . THR A 1 95 ? 15.992 -2.299 -9.869 1.00 98.62 95 THR A O 1
ATOM 718 N N . VAL A 1 96 ? 18.185 -2.442 -10.404 1.00 98.06 96 VAL A N 1
ATOM 719 C CA . VAL A 1 96 ? 18.066 -2.564 -11.862 1.00 98.06 96 VAL A CA 1
ATOM 720 C C . VAL A 1 96 ? 18.328 -4.028 -12.224 1.00 98.06 96 VAL A C 1
ATOM 722 O O . VAL A 1 96 ? 19.158 -4.666 -11.575 1.00 98.06 96 VAL A O 1
ATOM 725 N N . GLY A 1 97 ? 17.653 -4.556 -13.242 1.00 95.81 97 GLY A N 1
ATOM 726 C CA . GLY A 1 97 ? 17.850 -5.923 -13.721 1.00 95.81 97 GLY A CA 1
ATOM 727 C C . GLY A 1 97 ? 17.223 -6.141 -15.093 1.00 95.81 97 GLY A C 1
ATOM 728 O O . GLY A 1 97 ? 16.535 -5.256 -15.601 1.00 95.81 97 GLY A O 1
ATOM 729 N N . ASP A 1 98 ? 17.452 -7.325 -15.657 1.00 95.12 98 ASP A N 1
ATOM 730 C CA . ASP A 1 98 ? 16.932 -7.723 -16.976 1.00 95.12 98 ASP A CA 1
ATOM 731 C C . ASP A 1 98 ? 15.723 -8.666 -16.855 1.00 95.12 98 ASP A C 1
ATOM 733 O O . ASP A 1 98 ? 15.156 -9.113 -17.853 1.00 95.12 98 ASP A O 1
ATOM 737 N N . ARG A 1 99 ? 15.325 -8.991 -15.619 1.00 96.56 99 ARG A N 1
ATOM 738 C CA . ARG A 1 99 ? 14.169 -9.830 -15.299 1.00 96.56 99 ARG A CA 1
ATOM 739 C C . ARG A 1 99 ? 13.250 -9.148 -14.294 1.00 96.56 99 ARG A C 1
ATOM 741 O O . ARG A 1 99 ? 13.705 -8.446 -13.391 1.00 96.56 99 ARG A O 1
ATOM 748 N N . ILE A 1 100 ? 11.948 -9.426 -14.395 1.00 96.19 100 ILE A N 1
ATOM 749 C CA . ILE A 1 100 ? 10.925 -8.867 -13.498 1.00 96.19 100 ILE A CA 1
ATOM 750 C C . ILE A 1 100 ? 11.262 -9.111 -12.028 1.00 96.19 100 ILE A C 1
ATOM 752 O O . ILE A 1 100 ? 11.062 -8.224 -11.203 1.00 96.19 100 ILE A O 1
ATOM 756 N N . ASP A 1 101 ? 11.768 -10.291 -11.668 1.00 95.56 101 ASP A N 1
ATOM 757 C CA . ASP A 1 101 ? 12.104 -10.644 -10.288 1.00 95.56 101 ASP A CA 1
ATOM 758 C C . ASP A 1 101 ? 13.333 -9.905 -9.741 1.00 95.56 101 ASP A C 1
ATOM 760 O O . ASP A 1 101 ? 13.447 -9.756 -8.524 1.00 95.56 101 ASP A O 1
ATOM 764 N N . GLU A 1 102 ? 14.191 -9.375 -10.611 1.00 97.00 102 GLU A N 1
ATOM 765 C CA . GLU A 1 102 ? 15.401 -8.631 -10.252 1.00 97.00 102 GLU A CA 1
ATOM 766 C C . GLU A 1 102 ? 15.148 -7.130 -10.082 1.00 97.00 102 GLU A C 1
ATOM 768 O O . GLU A 1 102 ? 15.818 -6.494 -9.267 1.00 97.00 102 GLU A O 1
ATOM 773 N N . ILE A 1 103 ? 14.187 -6.560 -10.813 1.00 98.38 103 ILE A N 1
ATOM 774 C CA . ILE A 1 103 ? 13.890 -5.121 -10.813 1.00 98.38 103 ILE A CA 1
ATOM 775 C C . ILE A 1 103 ? 13.038 -4.735 -9.597 1.00 98.38 103 ILE A C 1
ATOM 777 O O . ILE A 1 103 ? 12.115 -5.450 -9.192 1.00 98.38 103 ILE A O 1
ATOM 781 N N . GLY A 1 104 ? 13.318 -3.558 -9.033 1.00 98.44 104 GLY A N 1
ATOM 782 C CA . GLY A 1 104 ? 12.451 -2.943 -8.029 1.00 98.44 104 GLY A CA 1
ATOM 783 C C . GLY A 1 104 ? 12.707 -3.376 -6.592 1.00 98.44 104 GLY A C 1
ATOM 784 O O . GLY A 1 104 ? 12.021 -2.889 -5.693 1.00 98.44 104 GLY A O 1
ATOM 785 N N . ASN A 1 105 ? 13.683 -4.252 -6.348 1.00 98.50 105 ASN A N 1
ATOM 786 C CA . ASN A 1 105 ? 13.986 -4.737 -5.006 1.00 98.50 105 ASN A CA 1
ATOM 787 C C . ASN A 1 105 ? 14.803 -3.710 -4.204 1.00 98.50 105 ASN A C 1
ATOM 789 O O . ASN A 1 105 ? 15.587 -2.951 -4.768 1.00 98.50 105 ASN A O 1
ATOM 793 N N . PHE A 1 106 ? 14.651 -3.702 -2.881 1.00 98.50 106 PHE A N 1
ATOM 794 C CA . PHE A 1 106 ? 15.442 -2.883 -1.952 1.00 98.50 106 PHE A CA 1
ATOM 795 C C . PHE A 1 106 ? 15.543 -3.558 -0.571 1.00 98.50 106 PHE A C 1
ATOM 797 O O . PHE A 1 106 ? 14.834 -4.532 -0.299 1.00 98.50 106 PHE A O 1
ATOM 804 N N . ASN A 1 107 ? 16.423 -3.070 0.312 1.00 97.75 107 ASN A N 1
ATOM 805 C CA . ASN A 1 107 ? 16.592 -3.638 1.650 1.00 97.75 107 ASN A CA 1
ATOM 806 C C . ASN A 1 107 ? 15.566 -3.036 2.624 1.00 97.75 107 ASN A C 1
ATOM 808 O O . ASN A 1 107 ? 15.420 -1.818 2.734 1.00 97.75 107 ASN A O 1
ATOM 812 N N . LEU A 1 108 ? 14.872 -3.875 3.397 1.00 97.69 108 LEU A N 1
ATOM 813 C CA . LEU A 1 108 ? 13.905 -3.387 4.385 1.00 97.69 108 LEU A CA 1
ATOM 814 C C . LEU A 1 108 ? 14.529 -2.667 5.580 1.00 97.69 108 LEU A C 1
ATOM 816 O O . LEU A 1 108 ? 13.806 -1.958 6.279 1.00 97.69 108 LEU A O 1
ATOM 820 N N . ASN A 1 109 ? 15.844 -2.791 5.790 1.00 96.94 109 ASN A N 1
ATOM 821 C CA . ASN A 1 109 ? 16.568 -2.173 6.903 1.00 96.94 109 ASN A CA 1
ATOM 822 C C . ASN A 1 109 ? 15.930 -2.538 8.264 1.00 96.94 109 ASN A C 1
ATOM 824 O O . ASN A 1 109 ? 15.704 -1.684 9.128 1.00 96.94 109 ASN A O 1
ATOM 828 N N . ILE A 1 110 ? 15.584 -3.821 8.441 1.00 97.00 110 ILE A N 1
ATOM 829 C CA . ILE A 1 110 ? 14.822 -4.338 9.592 1.00 97.00 110 ILE A CA 1
ATOM 830 C C . ILE A 1 110 ? 15.502 -4.083 10.943 1.00 97.00 110 ILE A C 1
ATOM 832 O O . ILE A 1 110 ? 14.832 -4.001 11.973 1.00 97.00 110 ILE A O 1
ATOM 836 N N . GLU A 1 111 ? 16.825 -3.935 10.945 1.00 96.44 111 GLU A N 1
ATOM 837 C CA . GLU A 1 111 ? 17.648 -3.619 12.109 1.00 96.44 111 GLU A CA 1
ATOM 838 C C . GLU A 1 111 ? 17.400 -2.207 12.659 1.00 96.44 111 GLU A C 1
ATOM 840 O O . GLU A 1 111 ? 17.663 -1.953 13.833 1.00 96.44 111 GLU A O 1
ATOM 845 N N . LYS A 1 112 ? 16.854 -1.297 11.840 1.00 97.38 112 LYS A N 1
ATOM 846 C CA . LYS A 1 112 ? 16.491 0.073 12.244 1.00 97.38 112 LYS A CA 1
ATOM 847 C C . LYS A 1 112 ? 15.083 0.166 12.832 1.00 97.38 112 LYS A C 1
ATOM 849 O O . LYS A 1 112 ? 14.698 1.227 13.321 1.00 97.38 112 LYS A O 1
ATOM 854 N N . LEU A 1 113 ? 14.305 -0.916 12.768 1.00 98.06 113 LEU A N 1
ATOM 855 C CA . LEU A 1 113 ? 12.893 -0.913 13.128 1.00 98.06 113 LEU A CA 1
ATOM 856 C C . LEU A 1 113 ? 12.694 -1.332 14.590 1.00 98.06 113 LEU A C 1
ATOM 858 O O . LEU A 1 113 ? 13.240 -2.329 15.060 1.00 98.06 113 LEU A O 1
ATOM 862 N N . ASN A 1 114 ? 11.844 -0.611 15.306 1.00 98.31 114 ASN A N 1
ATOM 863 C CA . ASN A 1 114 ? 11.275 -0.998 16.589 1.00 98.31 114 ASN A CA 1
ATOM 864 C C . ASN A 1 114 ? 9.906 -1.649 16.341 1.00 98.31 114 ASN A C 1
ATOM 866 O O . ASN A 1 114 ? 9.169 -1.208 15.467 1.00 98.31 114 ASN A O 1
ATOM 870 N N . ASN A 1 115 ? 9.563 -2.695 17.093 1.00 98.19 115 ASN A N 1
ATOM 871 C CA . ASN A 1 115 ? 8.328 -3.448 16.870 1.00 98.19 115 ASN A CA 1
ATOM 872 C C . ASN A 1 115 ? 7.058 -2.608 17.063 1.00 98.19 115 ASN A C 1
ATOM 874 O O . ASN A 1 115 ? 6.089 -2.834 16.348 1.00 98.19 115 ASN A O 1
ATOM 878 N N . ASP A 1 116 ? 7.079 -1.634 17.972 1.00 97.00 116 ASP A N 1
ATOM 879 C CA . ASP A 1 116 ? 5.877 -0.922 18.422 1.00 97.00 116 ASP A CA 1
ATOM 880 C C . ASP A 1 116 ? 5.661 0.417 17.709 1.00 97.00 116 ASP A C 1
ATOM 882 O O . ASP A 1 116 ? 4.696 1.127 17.983 1.00 97.00 116 ASP A O 1
ATOM 886 N N . LYS A 1 117 ? 6.560 0.779 16.790 1.00 97.50 117 LYS A N 1
ATOM 887 C CA . LYS A 1 117 ? 6.492 2.034 16.039 1.00 97.50 117 LYS A CA 1
ATOM 888 C C . LYS A 1 117 ? 5.969 1.823 14.627 1.00 97.50 117 LYS A C 1
ATOM 890 O O . LYS A 1 117 ? 6.161 0.762 14.033 1.00 97.50 117 LYS A O 1
ATOM 895 N N . TYR A 1 118 ? 5.367 2.874 14.082 1.00 97.94 118 TYR A N 1
ATOM 896 C CA . TYR A 1 118 ? 4.977 2.936 12.681 1.00 97.94 118 TYR A CA 1
ATOM 897 C C . TYR A 1 118 ? 6.096 3.510 11.821 1.00 97.94 118 TYR A C 1
ATOM 899 O O . TYR A 1 118 ? 6.832 4.413 12.227 1.00 97.94 118 TYR A O 1
ATOM 907 N N . TYR A 1 119 ? 6.192 2.978 10.611 1.00 98.44 119 TYR A N 1
ATOM 908 C CA . TYR A 1 119 ? 7.171 3.363 9.615 1.00 98.44 119 TYR A CA 1
ATOM 909 C C . TYR A 1 119 ? 6.480 3.677 8.301 1.00 98.44 119 TYR A C 1
ATOM 911 O O . TYR A 1 119 ? 5.475 3.059 7.957 1.00 98.44 119 TYR A O 1
ATOM 919 N N . LEU A 1 120 ? 7.047 4.630 7.570 1.00 98.56 120 LEU A N 1
ATOM 920 C CA . LEU A 1 120 ? 6.618 4.995 6.229 1.00 98.56 120 LEU A CA 1
ATOM 921 C C . LEU A 1 120 ? 7.758 4.712 5.258 1.00 98.56 120 LEU A C 1
ATOM 923 O O . LEU A 1 120 ? 8.830 5.311 5.376 1.00 98.56 120 LEU A O 1
ATOM 927 N N . TYR A 1 121 ? 7.506 3.848 4.284 1.00 98.75 121 TYR A N 1
ATOM 928 C CA . TYR A 1 121 ? 8.297 3.812 3.067 1.00 98.75 121 TYR A CA 1
ATOM 929 C C . TYR A 1 121 ? 7.693 4.790 2.058 1.00 98.75 121 TYR A C 1
ATOM 931 O O . TYR A 1 121 ? 6.490 4.769 1.811 1.00 98.75 121 TYR A O 1
ATOM 939 N N . GLU A 1 122 ? 8.532 5.649 1.491 1.00 98.75 122 GLU A N 1
ATOM 940 C CA . GLU A 1 122 ? 8.199 6.596 0.426 1.00 98.75 122 GLU A CA 1
ATOM 941 C C . GLU A 1 122 ? 9.038 6.240 -0.801 1.00 98.75 122 GLU A C 1
ATOM 943 O O . GLU A 1 122 ? 10.271 6.227 -0.722 1.00 98.75 122 GLU A O 1
ATOM 948 N N . VAL A 1 123 ? 8.386 5.962 -1.928 1.00 98.81 123 VAL A N 1
ATOM 949 C CA . VAL A 1 123 ? 9.047 5.650 -3.197 1.00 98.81 123 VAL A CA 1
ATOM 950 C C . VAL A 1 123 ? 8.815 6.779 -4.191 1.00 98.81 123 VAL A C 1
ATOM 952 O O . VAL A 1 123 ? 7.693 7.243 -4.362 1.00 98.81 123 VAL A O 1
ATOM 955 N N . SER A 1 124 ? 9.878 7.228 -4.858 1.00 98.69 124 SER A N 1
ATOM 956 C CA . SER A 1 124 ? 9.824 8.319 -5.840 1.00 98.69 124 SER A CA 1
ATOM 957 C C . SER A 1 124 ? 10.883 8.177 -6.932 1.00 98.69 124 SER A C 1
ATOM 959 O O . SER A 1 124 ? 11.964 7.630 -6.697 1.00 98.69 124 SER A O 1
ATOM 961 N N . GLY A 1 125 ? 10.612 8.723 -8.118 1.00 98.44 125 GLY A N 1
ATOM 962 C CA . GLY A 1 125 ? 11.526 8.630 -9.259 1.00 98.44 125 GLY A CA 1
ATOM 963 C C . GLY A 1 125 ? 11.697 7.197 -9.774 1.00 98.44 125 GLY A C 1
ATOM 964 O O . GLY A 1 125 ? 10.963 6.288 -9.381 1.00 98.44 125 GLY A O 1
ATOM 965 N N . GLY A 1 126 ? 12.707 7.004 -10.624 1.00 98.50 126 GLY A N 1
ATOM 966 C CA . GLY A 1 126 ? 12.934 5.741 -11.328 1.00 98.50 126 GLY A CA 1
ATOM 967 C C . GLY A 1 126 ? 12.044 5.596 -12.560 1.00 98.50 126 GLY A C 1
ATOM 968 O O . GLY A 1 126 ? 11.320 6.525 -12.929 1.00 98.50 126 GLY A O 1
ATOM 969 N N . ASP A 1 127 ? 12.103 4.425 -13.181 1.00 98.56 127 ASP A N 1
ATOM 970 C CA . ASP A 1 127 ? 11.306 4.094 -14.358 1.00 98.56 127 ASP A CA 1
ATOM 971 C C . ASP A 1 127 ? 10.588 2.757 -14.159 1.00 98.56 127 ASP A C 1
ATOM 973 O O . ASP A 1 127 ? 11.158 1.809 -13.622 1.00 98.56 127 ASP A O 1
ATOM 977 N N . ASP A 1 128 ? 9.332 2.711 -14.579 1.00 98.19 128 ASP A N 1
ATOM 978 C CA . ASP A 1 128 ? 8.467 1.541 -14.574 1.00 98.19 128 ASP A CA 1
ATOM 979 C C . ASP A 1 128 ? 8.672 0.717 -15.852 1.00 98.19 128 ASP A C 1
ATOM 981 O O . ASP A 1 128 ? 8.563 1.253 -16.959 1.00 98.19 128 ASP A O 1
ATOM 985 N N . TYR A 1 129 ? 8.994 -0.565 -15.686 1.00 98.19 129 TYR A N 1
ATOM 986 C CA . TYR A 1 129 ? 9.253 -1.516 -16.768 1.00 98.19 129 TYR A CA 1
ATOM 987 C C . TYR A 1 129 ? 8.123 -2.539 -16.979 1.00 98.19 129 TYR A C 1
ATOM 989 O O . TYR A 1 129 ? 8.301 -3.427 -17.806 1.00 98.19 129 TYR A O 1
ATOM 997 N N . ASP A 1 130 ? 7.009 -2.456 -16.250 1.00 97.25 130 ASP A N 1
ATOM 998 C CA . ASP A 1 130 ? 5.854 -3.362 -16.385 1.00 97.25 130 ASP A CA 1
ATOM 999 C C . ASP A 1 130 ? 4.560 -2.583 -16.095 1.00 97.25 130 ASP A C 1
ATOM 1001 O O . ASP A 1 130 ? 3.878 -2.818 -15.102 1.00 97.25 130 ASP A O 1
ATOM 1005 N N . ILE A 1 131 ? 4.265 -1.589 -16.936 1.00 93.88 131 ILE A N 1
ATOM 1006 C CA . ILE A 1 131 ? 3.200 -0.586 -16.725 1.00 93.88 131 ILE A CA 1
ATOM 1007 C C . ILE A 1 131 ? 1.818 -1.241 -16.572 1.00 93.88 131 ILE A C 1
ATOM 1009 O O . ILE A 1 131 ? 0.918 -0.707 -15.917 1.00 93.88 131 ILE A O 1
ATOM 1013 N N . GLU A 1 132 ? 1.619 -2.379 -17.232 1.00 92.38 132 GLU A N 1
ATOM 1014 C CA . GLU A 1 132 ? 0.377 -3.139 -17.210 1.00 92.38 132 GLU A CA 1
ATOM 1015 C C . GLU A 1 132 ? 0.291 -4.156 -16.057 1.00 92.38 132 GLU A C 1
ATOM 1017 O O . GLU A 1 132 ? -0.797 -4.714 -15.848 1.00 92.38 132 GLU A O 1
ATOM 1022 N N . ASP A 1 133 ? 1.384 -4.353 -15.307 1.00 94.38 133 ASP A N 1
ATOM 1023 C CA . ASP A 1 133 ? 1.585 -5.415 -14.312 1.00 94.38 133 ASP A CA 1
ATOM 1024 C C . ASP A 1 133 ? 1.227 -6.806 -14.884 1.00 94.38 133 ASP A C 1
ATOM 1026 O O . ASP A 1 133 ? 0.528 -7.601 -14.248 1.00 94.38 133 ASP A O 1
ATOM 1030 N N . ASP A 1 134 ? 1.654 -7.100 -16.115 1.00 95.31 134 ASP A N 1
ATOM 1031 C CA . ASP A 1 134 ? 1.405 -8.384 -16.788 1.00 95.31 134 ASP A CA 1
ATOM 1032 C C . ASP A 1 134 ? 2.595 -9.357 -16.692 1.00 95.31 134 ASP A C 1
ATOM 1034 O O . ASP A 1 134 ? 2.509 -10.511 -17.127 1.00 95.31 134 ASP A O 1
ATOM 1038 N N . GLY A 1 135 ? 3.689 -8.923 -16.056 1.00 96.50 135 GLY A N 1
ATOM 1039 C CA . GLY A 1 135 ? 4.906 -9.702 -15.879 1.00 96.50 135 GLY A CA 1
ATOM 1040 C C . GLY A 1 135 ? 5.810 -9.723 -17.113 1.00 96.50 135 GLY A C 1
ATOM 1041 O O . GLY A 1 135 ? 6.740 -10.537 -17.160 1.00 96.50 135 GLY A O 1
ATOM 1042 N N . ILE A 1 136 ? 5.571 -8.856 -18.101 1.00 97.00 136 ILE A N 1
ATOM 1043 C CA . ILE A 1 136 ? 6.379 -8.723 -19.313 1.00 97.00 136 ILE A CA 1
ATOM 1044 C C . ILE A 1 136 ? 7.100 -7.374 -19.296 1.00 97.00 136 ILE A C 1
ATOM 1046 O O . ILE A 1 136 ? 6.494 -6.311 -19.257 1.00 97.00 136 ILE A O 1
ATOM 1050 N N . ILE A 1 137 ? 8.432 -7.409 -19.399 1.00 97.31 137 ILE A N 1
ATOM 1051 C CA . ILE A 1 137 ? 9.238 -6.182 -19.435 1.00 97.31 137 ILE A CA 1
ATOM 1052 C C . ILE A 1 137 ? 8.919 -5.368 -20.696 1.00 97.31 137 ILE A C 1
ATOM 1054 O O . ILE A 1 137 ? 9.115 -5.836 -21.823 1.00 97.31 137 ILE A O 1
ATOM 1058 N N . ASN A 1 138 ? 8.503 -4.116 -20.510 1.00 96.44 138 ASN A N 1
ATOM 1059 C CA . ASN A 1 138 ? 8.311 -3.161 -21.590 1.00 96.44 138 ASN A CA 1
ATOM 1060 C C . ASN A 1 138 ? 9.670 -2.704 -22.160 1.00 96.44 138 ASN A C 1
ATOM 1062 O O . ASN A 1 138 ? 10.607 -2.381 -21.430 1.00 96.44 138 ASN A O 1
ATOM 1066 N N . SER A 1 139 ? 9.770 -2.592 -23.488 1.00 95.88 139 SER A N 1
ATOM 1067 C CA . SER A 1 139 ? 10.983 -2.093 -24.161 1.00 95.88 139 SER A CA 1
ATOM 1068 C C . SER A 1 139 ? 11.195 -0.583 -24.012 1.00 95.88 139 SER A C 1
ATOM 1070 O O . SER A 1 139 ? 12.308 -0.090 -24.198 1.00 95.88 139 SER A O 1
ATOM 1072 N N . VAL A 1 140 ? 10.129 0.153 -23.693 1.00 97.06 140 VAL A N 1
ATOM 1073 C CA . VAL A 1 140 ? 10.154 1.590 -23.419 1.00 97.06 140 VAL A CA 1
ATOM 1074 C C . VAL A 1 140 ? 9.553 1.801 -22.033 1.00 97.06 140 VAL A C 1
ATOM 1076 O O . VAL A 1 140 ? 8.329 1.749 -21.905 1.00 97.06 140 VAL A O 1
ATOM 1079 N N . PRO A 1 141 ? 10.380 2.028 -21.001 1.00 97.31 141 PRO A N 1
ATOM 1080 C CA . PRO A 1 141 ? 9.873 2.189 -19.652 1.00 97.31 141 PRO A CA 1
ATOM 1081 C C . PRO A 1 141 ? 9.200 3.556 -19.474 1.00 97.31 141 PRO A C 1
ATOM 1083 O O . PRO A 1 141 ? 9.494 4.529 -20.184 1.00 97.31 141 PRO A O 1
ATOM 1086 N N . LYS A 1 142 ? 8.298 3.653 -18.498 1.00 98.00 142 LYS A N 1
ATOM 1087 C CA . LYS A 1 142 ? 7.600 4.893 -18.147 1.00 98.00 142 LYS A CA 1
ATOM 1088 C C . LYS A 1 142 ? 8.213 5.496 -16.892 1.00 98.00 142 LYS A C 1
ATOM 1090 O O . LYS A 1 142 ? 8.156 4.921 -15.816 1.00 98.00 142 LYS A O 1
ATOM 1095 N N . SER A 1 143 ? 8.744 6.708 -17.008 1.00 98.44 143 SER A N 1
ATOM 1096 C CA . SER A 1 143 ? 9.310 7.396 -15.846 1.00 98.44 143 SER A CA 1
ATOM 1097 C C . SER A 1 143 ? 8.261 7.673 -14.768 1.00 98.44 143 SER A C 1
ATOM 1099 O O . SER A 1 143 ? 7.194 8.219 -15.068 1.00 98.44 143 SER A O 1
ATOM 1101 N N . ASN A 1 144 ? 8.589 7.343 -13.517 1.00 98.31 144 ASN A N 1
ATOM 1102 C CA . ASN A 1 144 ? 7.764 7.628 -12.351 1.00 98.31 144 ASN A CA 1
ATOM 1103 C C . ASN A 1 144 ? 8.007 9.065 -11.869 1.00 98.31 144 ASN A C 1
ATOM 1105 O O . ASN A 1 144 ? 9.012 9.368 -11.222 1.00 98.31 144 ASN A O 1
ATOM 1109 N N . LYS A 1 145 ? 7.061 9.959 -12.160 1.00 98.31 145 LYS A N 1
ATOM 1110 C CA . LYS A 1 145 ? 7.109 11.366 -11.726 1.00 98.31 145 LYS A CA 1
ATOM 1111 C C . LYS A 1 145 ? 6.398 11.617 -10.396 1.00 98.31 145 LYS A C 1
ATOM 1113 O O . LYS A 1 145 ? 6.401 12.752 -9.922 1.00 98.31 145 LYS A O 1
ATOM 1118 N N . GLY A 1 146 ? 5.761 10.597 -9.833 1.00 97.62 146 GLY A N 1
ATOM 1119 C CA . GLY A 1 146 ? 4.985 10.689 -8.608 1.00 97.62 146 GLY A CA 1
ATOM 1120 C C . GLY A 1 146 ? 5.707 10.136 -7.392 1.00 97.62 146 GLY A C 1
ATOM 1121 O O . GLY A 1 146 ? 6.913 9.868 -7.391 1.00 97.62 146 GLY A O 1
ATOM 1122 N N . ILE A 1 147 ? 4.919 9.999 -6.331 1.00 97.88 147 ILE A N 1
ATOM 1123 C CA . ILE A 1 147 ? 5.324 9.430 -5.053 1.00 97.88 147 ILE A CA 1
ATOM 1124 C C . ILE A 1 147 ? 4.223 8.473 -4.616 1.00 97.88 147 ILE A C 1
ATOM 1126 O O . ILE A 1 147 ? 3.045 8.793 -4.759 1.00 97.88 147 ILE A O 1
ATOM 1130 N N . PHE A 1 148 ? 4.613 7.325 -4.082 1.00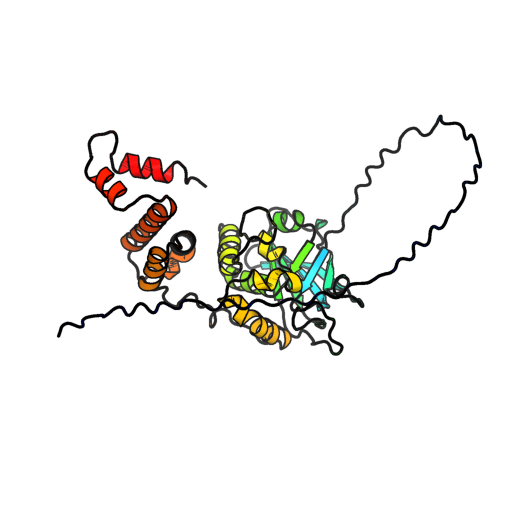 98.19 148 PHE A N 1
ATOM 1131 C CA . PHE A 1 148 ? 3.695 6.361 -3.492 1.00 98.19 148 PHE A CA 1
ATOM 1132 C C . PHE A 1 148 ? 4.314 5.737 -2.244 1.00 98.19 148 PHE A C 1
ATOM 1134 O O . PHE A 1 148 ? 5.536 5.770 -2.051 1.00 98.19 148 PHE A O 1
ATOM 1141 N N . HIS A 1 149 ? 3.461 5.214 -1.373 1.00 98.44 149 HIS A N 1
ATOM 1142 C CA . HIS A 1 149 ? 3.832 4.924 -0.003 1.00 98.44 149 HIS A CA 1
ATOM 1143 C C . HIS A 1 149 ? 3.367 3.552 0.473 1.00 98.44 149 HIS A C 1
ATOM 1145 O O . HIS A 1 149 ? 2.461 2.922 -0.070 1.00 98.44 149 HIS A O 1
ATOM 1151 N N . LEU A 1 150 ? 3.992 3.128 1.565 1.00 98.50 150 LEU A N 1
ATOM 1152 C CA . LEU A 1 150 ? 3.518 2.072 2.443 1.00 98.50 150 LEU A CA 1
ATOM 1153 C C . LEU A 1 150 ? 3.715 2.538 3.882 1.00 98.50 150 LEU A C 1
ATOM 1155 O O . LEU A 1 150 ? 4.827 2.909 4.260 1.00 98.50 150 LEU A O 1
ATOM 1159 N N . ILE A 1 151 ? 2.661 2.475 4.689 1.00 98.12 151 ILE A N 1
ATOM 1160 C CA . ILE A 1 151 ? 2.744 2.640 6.139 1.00 98.12 151 ILE A CA 1
ATOM 1161 C C . ILE A 1 151 ? 2.545 1.292 6.821 1.00 98.12 151 ILE A C 1
ATOM 1163 O O . ILE A 1 151 ? 1.578 0.607 6.531 1.00 98.12 151 ILE A O 1
ATOM 1167 N N . ALA A 1 152 ? 3.433 0.908 7.734 1.00 98.06 152 ALA A N 1
ATOM 1168 C CA . ALA A 1 152 ? 3.302 -0.345 8.472 1.00 98.06 152 ALA A CA 1
ATOM 1169 C C . ALA A 1 152 ? 3.968 -0.267 9.849 1.00 98.06 152 ALA A C 1
ATOM 1171 O O . ALA A 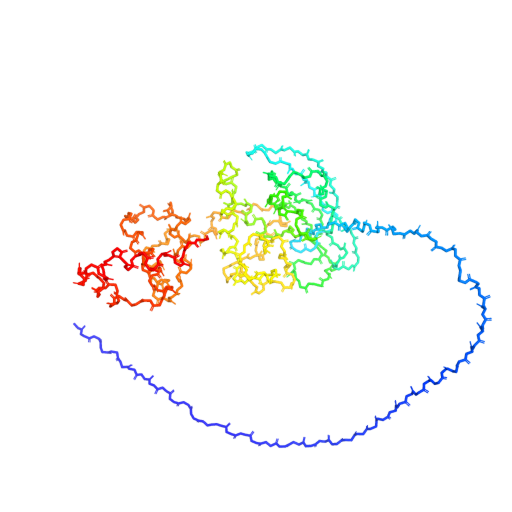1 152 ? 4.917 0.493 10.062 1.00 98.06 152 ALA A O 1
ATOM 1172 N N . LYS A 1 153 ? 3.489 -1.085 10.787 1.00 97.88 153 LYS A N 1
ATOM 1173 C CA . LYS A 1 153 ? 4.119 -1.261 12.098 1.00 97.88 153 LYS A CA 1
ATOM 1174 C C . LYS A 1 153 ? 5.415 -2.061 11.949 1.00 97.88 153 LYS A C 1
ATOM 1176 O O . LYS A 1 153 ? 5.511 -2.964 11.113 1.00 97.88 153 LYS A O 1
ATOM 1181 N N . GLY A 1 154 ? 6.427 -1.753 12.757 1.00 98.25 154 GLY A N 1
ATOM 1182 C CA . GLY A 1 154 ? 7.726 -2.421 12.665 1.00 98.25 154 GLY A CA 1
ATOM 1183 C C . GLY A 1 154 ? 7.648 -3.927 12.921 1.00 98.25 154 GLY A C 1
ATOM 1184 O O . GLY A 1 154 ? 8.368 -4.687 12.276 1.00 98.25 154 GLY A O 1
ATOM 1185 N N . SER A 1 155 ? 6.747 -4.378 13.801 1.00 97.94 155 SER A N 1
ATOM 1186 C CA . SER A 1 155 ? 6.464 -5.805 14.010 1.00 97.94 155 SER A CA 1
ATOM 1187 C C . SER A 1 155 ? 5.963 -6.487 12.732 1.00 97.94 155 SER A C 1
ATOM 1189 O O . SER A 1 155 ? 6.469 -7.550 12.371 1.00 97.94 155 SER A O 1
ATOM 1191 N N . THR A 1 156 ? 5.037 -5.854 12.010 1.00 97.56 156 THR A N 1
ATOM 1192 C CA . THR A 1 156 ? 4.476 -6.348 10.746 1.00 97.56 156 THR A CA 1
ATOM 1193 C C . THR A 1 156 ? 5.559 -6.479 9.674 1.00 97.56 156 THR A C 1
ATOM 1195 O O . THR A 1 156 ? 5.723 -7.551 9.090 1.00 97.56 156 THR A O 1
ATOM 1198 N N . ILE A 1 157 ? 6.376 -5.435 9.482 1.00 98.12 157 ILE A N 1
ATOM 1199 C CA . ILE A 1 157 ? 7.484 -5.443 8.508 1.00 98.12 157 ILE A CA 1
ATOM 1200 C C . ILE A 1 157 ? 8.480 -6.564 8.832 1.00 98.12 157 ILE A C 1
ATOM 1202 O O . ILE A 1 157 ? 8.928 -7.293 7.949 1.00 98.12 157 ILE A O 1
ATOM 1206 N N . LYS A 1 158 ? 8.810 -6.744 10.116 1.00 97.31 158 LYS A N 1
ATOM 1207 C CA . LYS A 1 158 ? 9.734 -7.793 10.558 1.00 97.31 158 LYS A CA 1
ATOM 1208 C C . LYS A 1 158 ? 9.164 -9.199 10.455 1.00 97.31 158 LYS A C 1
ATOM 1210 O O . LYS A 1 158 ? 9.959 -10.133 10.393 1.00 97.31 158 LYS A O 1
ATOM 1215 N N . LYS A 1 159 ? 7.843 -9.390 10.447 1.00 95.94 159 LYS A N 1
ATOM 1216 C CA . LYS A 1 159 ? 7.221 -10.708 10.242 1.00 95.94 159 LYS A CA 1
ATOM 1217 C C . LYS A 1 159 ? 7.337 -11.141 8.777 1.00 95.94 159 LYS A C 1
ATOM 1219 O O . LYS A 1 159 ? 7.672 -12.291 8.512 1.00 95.94 159 LYS A O 1
ATOM 1224 N N . ALA A 1 160 ? 7.175 -10.215 7.833 1.00 94.56 160 ALA A N 1
ATOM 1225 C CA . ALA A 1 160 ? 7.216 -10.497 6.399 1.00 94.56 160 ALA A CA 1
ATOM 1226 C C . ALA A 1 160 ? 8.624 -10.863 5.890 1.00 94.56 160 ALA A C 1
ATOM 1228 O O . ALA A 1 160 ? 9.623 -10.278 6.306 1.00 94.56 160 ALA A O 1
ATOM 1229 N N . ASN A 1 161 ? 8.733 -11.840 4.987 1.00 92.88 161 ASN A N 1
ATOM 1230 C CA . ASN A 1 161 ? 9.997 -12.138 4.287 1.00 92.88 161 ASN A CA 1
ATOM 1231 C C . ASN A 1 161 ? 10.217 -11.201 3.097 1.00 92.88 161 ASN A C 1
ATOM 1233 O O . ASN A 1 161 ? 11.351 -10.844 2.772 1.00 92.88 161 ASN A O 1
ATOM 1237 N N . LYS A 1 162 ? 9.110 -10.799 2.476 1.00 96.69 162 LYS A N 1
ATOM 1238 C CA . LYS A 1 162 ? 9.048 -9.850 1.383 1.00 96.69 162 LYS A CA 1
ATOM 1239 C C . LYS A 1 162 ? 7.840 -8.950 1.586 1.00 96.69 162 LYS A C 1
ATOM 1241 O O . LYS A 1 162 ? 6.802 -9.451 2.003 1.00 96.69 162 LYS A O 1
ATOM 1246 N N . ILE A 1 163 ? 7.985 -7.663 1.290 1.00 98.31 163 ILE A N 1
ATOM 1247 C CA . ILE A 1 163 ? 6.848 -6.739 1.213 1.00 98.31 163 ILE A CA 1
ATOM 1248 C C . ILE A 1 163 ? 6.814 -6.057 -0.149 1.00 98.31 163 ILE A C 1
ATOM 1250 O O . ILE A 1 163 ? 7.855 -5.867 -0.784 1.00 98.31 163 ILE A O 1
ATOM 1254 N N . TYR A 1 164 ? 5.629 -5.639 -0.557 1.00 98.69 164 TYR A N 1
ATOM 1255 C CA . TYR A 1 164 ? 5.391 -4.879 -1.768 1.00 98.69 164 TYR A CA 1
ATOM 1256 C C . TYR A 1 164 ? 4.898 -3.478 -1.397 1.00 98.69 164 TYR A C 1
ATOM 1258 O O . TYR A 1 164 ? 4.006 -3.314 -0.568 1.00 98.69 164 TYR A O 1
ATOM 1266 N N . ILE A 1 165 ? 5.500 -2.457 -2.004 1.00 98.69 165 ILE A N 1
ATOM 1267 C CA . ILE A 1 165 ? 4.984 -1.088 -1.997 1.00 98.69 165 ILE A CA 1
ATOM 1268 C C . ILE A 1 165 ? 4.320 -0.902 -3.352 1.00 98.69 165 ILE A C 1
ATOM 1270 O O . ILE A 1 165 ? 5.008 -0.925 -4.372 1.00 98.69 165 ILE A O 1
ATOM 1274 N N . THR A 1 166 ? 3.000 -0.771 -3.368 1.00 98.50 166 THR A N 1
ATOM 1275 C CA . THR A 1 166 ? 2.196 -0.811 -4.592 1.00 98.50 166 THR A CA 1
ATOM 1276 C C . THR A 1 166 ? 1.150 0.286 -4.612 1.00 98.50 166 THR A C 1
ATOM 1278 O O . THR A 1 166 ? 1.048 1.095 -3.687 1.00 98.50 166 THR A O 1
ATOM 1281 N N . ILE A 1 167 ? 0.323 0.296 -5.659 1.00 97.06 167 ILE A N 1
ATOM 1282 C CA . ILE A 1 167 ? -0.824 1.193 -5.692 1.00 97.06 167 ILE A CA 1
ATOM 1283 C C . ILE A 1 167 ? -1.770 0.948 -4.515 1.00 97.06 167 ILE A C 1
ATOM 1285 O O . ILE A 1 167 ? -2.288 1.903 -3.948 1.00 97.06 167 ILE A O 1
ATOM 1289 N N . ILE A 1 168 ? -1.965 -0.301 -4.084 1.00 97.69 168 ILE A N 1
ATOM 1290 C CA . ILE A 1 168 ? -2.913 -0.561 -3.001 1.00 97.69 168 ILE A CA 1
ATOM 1291 C C . ILE A 1 168 ? -2.370 -0.150 -1.633 1.00 97.69 168 ILE A C 1
ATOM 1293 O O . ILE A 1 168 ? -3.141 0.328 -0.805 1.00 97.69 168 ILE A O 1
ATOM 1297 N N . SER A 1 169 ? -1.053 -0.222 -1.408 1.00 98.44 169 SER A N 1
ATOM 1298 C CA . SER A 1 169 ? -0.466 0.332 -0.182 1.00 98.44 169 SER A CA 1
ATOM 1299 C C . SER A 1 169 ? -0.560 1.860 -0.147 1.00 98.44 169 SER A C 1
ATOM 1301 O O . SER A 1 169 ? -0.732 2.431 0.930 1.00 98.44 169 SER A O 1
ATOM 1303 N N . GLU A 1 170 ? -0.515 2.520 -1.311 1.00 97.62 170 GLU A N 1
ATOM 1304 C CA . GLU A 1 170 ? -0.766 3.959 -1.426 1.00 97.62 170 GLU A CA 1
ATOM 1305 C C . GLU A 1 170 ? -2.225 4.309 -1.108 1.00 97.62 170 GLU A C 1
ATOM 1307 O O . GLU A 1 170 ? -2.471 5.252 -0.355 1.00 97.62 170 GLU A O 1
ATOM 1312 N N . ILE A 1 171 ? -3.190 3.527 -1.609 1.00 95.81 171 ILE A N 1
ATOM 1313 C CA . ILE A 1 171 ? -4.614 3.691 -1.263 1.00 95.81 171 ILE A CA 1
ATOM 1314 C C . ILE A 1 171 ? -4.793 3.605 0.256 1.00 95.81 171 ILE A C 1
ATOM 1316 O O . ILE A 1 171 ? -5.419 4.484 0.855 1.00 95.81 171 ILE A O 1
ATOM 1320 N N . VAL A 1 172 ? -4.220 2.570 0.884 1.00 96.56 172 VAL A N 1
ATOM 1321 C CA . VAL A 1 172 ? -4.274 2.405 2.341 1.00 96.56 172 VAL A CA 1
ATOM 1322 C C . VAL A 1 172 ? -3.657 3.614 3.034 1.00 96.56 172 VAL A C 1
ATOM 1324 O O . VAL A 1 172 ? -4.314 4.214 3.881 1.00 96.56 172 VAL A O 1
ATOM 1327 N N . TYR A 1 173 ? -2.442 4.020 2.647 1.00 96.25 173 TYR A N 1
ATOM 1328 C CA . TYR A 1 173 ? -1.752 5.172 3.230 1.00 96.25 173 TYR A CA 1
ATOM 1329 C C . TYR A 1 173 ? -2.617 6.437 3.214 1.00 96.25 173 TYR A C 1
ATOM 1331 O O . TYR A 1 173 ? -2.768 7.092 4.247 1.00 96.25 173 TYR A O 1
ATOM 1339 N N . GLN A 1 174 ? -3.221 6.765 2.072 1.00 93.88 174 GLN A N 1
ATOM 1340 C CA . GLN A 1 174 ? -4.043 7.966 1.929 1.00 93.88 174 GLN A CA 1
ATOM 1341 C C . GLN A 1 174 ? -5.319 7.894 2.772 1.00 93.88 174 GLN A C 1
ATOM 1343 O O . GLN A 1 174 ? -5.687 8.884 3.410 1.00 93.88 174 GLN A O 1
ATOM 1348 N N . LYS A 1 175 ? -5.965 6.723 2.838 1.00 91.94 175 LYS A N 1
ATOM 1349 C CA . LYS A 1 175 ? -7.165 6.509 3.660 1.00 91.94 175 LYS A CA 1
ATOM 1350 C C . LYS A 1 175 ? -6.880 6.567 5.163 1.00 91.94 175 LYS A C 1
ATOM 1352 O O . LYS A 1 175 ? -7.710 7.076 5.913 1.00 91.94 175 LYS A O 1
ATOM 1357 N N . VAL A 1 176 ? -5.716 6.096 5.615 1.00 92.81 176 VAL A N 1
ATOM 1358 C CA . VAL A 1 176 ? -5.363 6.094 7.048 1.00 92.81 176 VAL A CA 1
ATOM 1359 C C . VAL A 1 176 ? -4.630 7.354 7.508 1.00 92.81 176 VAL A C 1
ATOM 1361 O O . VAL A 1 176 ? -4.463 7.555 8.709 1.00 92.81 176 VAL A O 1
ATOM 1364 N N . LEU A 1 177 ? -4.222 8.234 6.588 1.00 91.56 177 LEU A N 1
ATOM 1365 C CA . LEU A 1 177 ? -3.496 9.470 6.895 1.00 91.56 177 LEU A CA 1
ATOM 1366 C C . LEU A 1 177 ? -4.167 10.345 7.981 1.00 91.56 177 LEU A C 1
ATOM 1368 O O . LEU A 1 177 ? -3.450 10.855 8.846 1.00 91.56 177 LEU A O 1
ATOM 1372 N N . PRO A 1 178 ? -5.507 10.511 8.022 1.00 90.00 178 PRO A N 1
ATOM 1373 C CA . PRO A 1 178 ? -6.170 11.258 9.097 1.00 90.00 178 PRO A CA 1
ATOM 1374 C C . PRO A 1 178 ? -6.053 10.605 10.485 1.00 90.00 178 PRO A C 1
ATOM 1376 O O . PRO A 1 178 ? -6.255 11.274 11.496 1.00 90.00 178 PRO A O 1
ATOM 1379 N N . TYR A 1 179 ? -5.715 9.316 10.541 1.00 89.94 179 TYR A N 1
ATOM 1380 C CA . TYR A 1 179 ? -5.719 8.483 11.743 1.00 89.94 179 TYR A CA 1
ATOM 1381 C C . TYR A 1 179 ? -4.313 8.152 12.259 1.00 89.94 179 TYR A C 1
ATOM 1383 O O . TYR A 1 179 ? -4.192 7.361 13.187 1.00 89.94 179 TYR A O 1
ATOM 1391 N N . LEU A 1 180 ? -3.246 8.765 11.723 1.00 90.00 180 LEU A N 1
ATOM 1392 C CA . LEU A 1 180 ? -1.859 8.458 12.123 1.00 90.00 180 LEU A CA 1
ATOM 1393 C C . LEU A 1 180 ? -1.568 8.627 13.623 1.00 90.00 180 LEU A C 1
ATOM 1395 O O . LEU A 1 180 ? -0.655 7.999 14.150 1.00 90.00 180 LEU A O 1
ATOM 1399 N N . ASN A 1 181 ? -2.330 9.489 14.297 1.00 88.94 181 ASN A N 1
ATOM 1400 C CA . ASN A 1 181 ? -2.213 9.746 15.734 1.00 88.94 181 ASN A CA 1
ATOM 1401 C C . ASN A 1 181 ? -3.213 8.938 16.577 1.00 88.94 181 ASN A C 1
ATOM 1403 O O . ASN A 1 181 ? -3.248 9.107 17.794 1.00 88.94 181 ASN A O 1
ATOM 1407 N N . SER A 1 182 ? -4.074 8.141 15.941 1.00 89.75 182 SER A N 1
ATOM 1408 C CA . SER A 1 182 ? -5.125 7.388 16.622 1.00 89.75 182 SER A CA 1
ATOM 1409 C C . SER A 1 182 ? -4.562 6.122 17.261 1.00 89.75 182 SER A C 1
ATOM 1411 O O . SER A 1 182 ? -3.691 5.469 16.684 1.00 89.75 182 SER A O 1
ATOM 1413 N N . SER A 1 183 ? -5.109 5.732 18.416 1.00 90.00 183 SER A N 1
ATOM 1414 C CA . SER A 1 183 ? -4.893 4.395 18.988 1.00 90.00 183 SER A CA 1
ATOM 1415 C C . SER A 1 183 ? -5.370 3.285 18.052 1.00 90.00 183 SER A C 1
ATOM 1417 O O . SER A 1 183 ? -4.799 2.200 18.051 1.00 90.00 183 SER A O 1
ATOM 1419 N N . ASP A 1 184 ? -6.355 3.595 17.210 1.00 89.94 184 ASP A N 1
ATOM 1420 C CA . ASP A 1 184 ? -7.095 2.617 16.408 1.00 89.94 184 ASP A CA 1
ATOM 1421 C C . ASP A 1 184 ? -6.533 2.509 14.980 1.00 89.94 184 ASP A C 1
ATOM 1423 O O . ASP A 1 184 ? -7.187 2.011 14.068 1.00 89.94 184 ASP A O 1
ATOM 1427 N N . ILE A 1 185 ? -5.324 3.030 14.735 1.00 92.94 185 ILE A N 1
ATOM 1428 C CA . ILE A 1 185 ? -4.688 2.990 13.410 1.00 92.94 185 ILE A CA 1
ATOM 1429 C C . ILE A 1 185 ? -4.547 1.552 12.883 1.00 92.94 185 ILE A C 1
ATOM 1431 O O . ILE A 1 185 ? -4.684 1.334 11.684 1.00 92.94 185 ILE A O 1
ATOM 1435 N N . GLU A 1 186 ? -4.315 0.573 13.759 1.00 93.88 186 GLU A N 1
ATOM 1436 C CA . GLU A 1 186 ? -4.178 -0.838 13.377 1.00 93.88 186 GLU A CA 1
ATOM 1437 C C . GLU A 1 186 ? -5.513 -1.401 12.866 1.00 93.88 186 GLU A C 1
ATOM 1439 O O . GLU A 1 186 ? -5.569 -1.966 11.772 1.00 93.88 186 GLU A O 1
ATOM 1444 N N . ASP A 1 187 ? -6.607 -1.114 13.573 1.00 91.56 187 ASP A N 1
ATOM 1445 C CA . ASP A 1 187 ? -7.961 -1.470 13.142 1.00 91.56 187 ASP A CA 1
ATOM 1446 C C . ASP A 1 187 ? -8.330 -0.774 11.827 1.00 91.56 187 ASP A C 1
ATOM 1448 O O . ASP A 1 187 ? -8.957 -1.371 10.952 1.00 91.56 187 ASP A O 1
ATOM 1452 N N . ARG A 1 188 ? -7.884 0.475 11.632 1.00 93.06 188 ARG A N 1
ATOM 1453 C CA . ARG A 1 188 ? -8.086 1.206 10.371 1.00 93.06 188 ARG A CA 1
ATOM 1454 C C . ARG A 1 188 ? -7.313 0.611 9.211 1.00 93.06 188 ARG A C 1
ATOM 1456 O O . ARG A 1 188 ? -7.871 0.516 8.122 1.00 93.06 188 ARG A O 1
ATOM 1463 N N . LEU A 1 189 ? -6.065 0.202 9.425 1.00 95.31 189 LEU A N 1
ATOM 1464 C CA . LEU A 1 189 ? -5.287 -0.498 8.407 1.00 95.31 189 LEU A CA 1
ATOM 1465 C C . LEU A 1 189 ? -6.013 -1.777 7.977 1.00 95.31 189 LEU A C 1
ATOM 1467 O O . LEU A 1 189 ? -6.211 -1.980 6.782 1.00 95.31 189 LEU A O 1
ATOM 1471 N N . ASN A 1 190 ? -6.484 -2.585 8.929 1.00 94.00 190 ASN A N 1
ATOM 1472 C CA . ASN A 1 190 ? -7.200 -3.828 8.634 1.00 94.00 190 ASN A CA 1
ATOM 1473 C C . ASN A 1 190 ? -8.548 -3.580 7.940 1.00 94.00 190 ASN A C 1
ATOM 1475 O O . ASN A 1 190 ? -8.815 -4.170 6.897 1.00 94.00 190 ASN A O 1
ATOM 1479 N N . SER A 1 191 ? -9.361 -2.651 8.448 1.00 90.56 191 SER A N 1
ATOM 1480 C CA . SER A 1 191 ? -10.668 -2.315 7.865 1.00 90.56 191 SER A CA 1
ATOM 1481 C C . SER A 1 191 ? -10.540 -1.804 6.424 1.00 90.56 191 SER A C 1
ATOM 1483 O O . SER A 1 191 ? -11.251 -2.270 5.537 1.00 90.56 191 SER A O 1
ATOM 1485 N N . VAL A 1 192 ? -9.570 -0.922 6.148 1.00 92.69 192 VAL A N 1
ATOM 1486 C CA . VAL A 1 192 ? -9.309 -0.448 4.779 1.00 92.69 192 VAL A CA 1
ATOM 1487 C C . VAL A 1 192 ? -8.779 -1.573 3.882 1.00 92.69 192 VAL A C 1
ATOM 1489 O O . VAL A 1 192 ? -9.046 -1.569 2.683 1.00 92.69 192 VAL A O 1
ATOM 1492 N N . SER A 1 193 ? -8.051 -2.543 4.436 1.00 95.00 193 SER A N 1
ATOM 1493 C CA . SER A 1 193 ? -7.557 -3.693 3.667 1.00 95.00 193 SER A CA 1
ATOM 1494 C C . SER A 1 193 ? -8.704 -4.567 3.164 1.00 95.00 193 SER A C 1
ATOM 1496 O O . SER A 1 193 ? -8.736 -4.901 1.980 1.00 95.00 193 SER A O 1
ATOM 1498 N N . MET A 1 194 ? -9.686 -4.835 4.031 1.00 91.19 194 MET A N 1
ATOM 1499 C CA . MET A 1 194 ? -10.918 -5.556 3.685 1.00 91.19 194 MET A CA 1
ATOM 1500 C C . MET A 1 194 ? -11.782 -4.812 2.657 1.00 91.19 194 MET A C 1
ATOM 1502 O O . MET A 1 194 ? -12.521 -5.444 1.911 1.00 91.19 194 MET A O 1
ATOM 1506 N N . ASP A 1 195 ? -11.695 -3.480 2.587 1.00 90.88 195 ASP A N 1
ATOM 1507 C CA . ASP A 1 195 ? -12.382 -2.713 1.541 1.00 90.88 195 ASP A CA 1
ATOM 1508 C C . ASP A 1 195 ? -11.714 -2.882 0.161 1.00 90.88 195 ASP A C 1
ATOM 1510 O O . ASP A 1 195 ? -12.374 -2.748 -0.872 1.00 90.88 195 ASP A O 1
ATOM 1514 N N . ILE A 1 196 ? -10.394 -3.104 0.121 1.00 94.69 196 ILE A N 1
ATOM 1515 C CA . ILE A 1 196 ? -9.602 -3.121 -1.120 1.00 94.69 196 ILE A CA 1
ATOM 1516 C C . ILE A 1 196 ? -9.508 -4.523 -1.728 1.00 94.69 196 ILE A C 1
ATOM 1518 O O . ILE A 1 196 ? -9.548 -4.666 -2.956 1.00 94.69 196 ILE A O 1
ATOM 1522 N N . ILE A 1 197 ? -9.358 -5.542 -0.884 1.00 94.81 197 ILE A N 1
ATOM 1523 C CA . ILE A 1 197 ? -9.100 -6.929 -1.271 1.00 94.81 197 ILE A CA 1
ATOM 1524 C C . ILE A 1 197 ? -10.312 -7.802 -0.905 1.00 94.81 197 ILE A C 1
ATOM 1526 O O . ILE A 1 197 ? -10.798 -7.753 0.217 1.00 94.81 197 ILE A O 1
ATOM 1530 N N . ASP A 1 198 ? -10.747 -8.656 -1.835 1.00 93.38 198 ASP A N 1
ATOM 1531 C CA . ASP A 1 198 ? -11.880 -9.582 -1.664 1.00 93.38 198 ASP A CA 1
ATOM 1532 C C . ASP A 1 198 ? -11.440 -11.015 -1.281 1.00 93.38 198 ASP A C 1
ATOM 1534 O O . ASP A 1 198 ? -12.281 -11.894 -1.076 1.00 93.38 198 ASP A O 1
ATOM 1538 N N . LYS A 1 199 ? -10.130 -11.305 -1.246 1.00 94.25 199 LYS A N 1
ATOM 1539 C CA . LYS A 1 199 ? -9.585 -12.643 -0.951 1.00 94.25 199 LYS A CA 1
ATOM 1540 C C . LYS A 1 199 ? -8.294 -12.590 -0.143 1.00 94.25 199 LYS A C 1
ATOM 1542 O O . LYS A 1 199 ? -7.426 -11.783 -0.442 1.00 94.25 199 LYS A O 1
ATOM 1547 N N . ASP A 1 200 ? -8.131 -13.553 0.754 1.00 96.50 200 ASP A N 1
ATOM 1548 C CA . ASP A 1 200 ? -6.872 -13.827 1.451 1.00 96.50 200 ASP A CA 1
ATOM 1549 C C . ASP A 1 200 ? -5.743 -14.117 0.439 1.00 96.50 200 ASP A C 1
ATOM 1551 O O . ASP A 1 200 ? -5.851 -15.001 -0.421 1.00 96.50 200 ASP A O 1
ATOM 1555 N N . ILE A 1 201 ? -4.680 -13.319 0.505 1.00 97.25 201 ILE A N 1
ATOM 1556 C CA . ILE A 1 201 ? -3.492 -13.395 -0.353 1.00 97.25 201 ILE A CA 1
ATOM 1557 C C . ILE A 1 201 ? -2.413 -14.242 0.310 1.00 97.25 201 ILE A C 1
ATOM 1559 O O . ILE A 1 201 ? -1.638 -14.911 -0.381 1.00 97.25 201 ILE A O 1
ATOM 1563 N N . THR A 1 202 ? -2.335 -14.188 1.634 1.00 96.50 202 THR A N 1
ATOM 1564 C CA . THR A 1 202 ? -1.265 -14.811 2.413 1.00 96.50 202 THR A CA 1
ATOM 1565 C C . THR A 1 202 ? -1.544 -16.281 2.729 1.00 96.50 202 THR A C 1
ATOM 1567 O O . THR A 1 202 ? -0.607 -17.040 2.994 1.00 96.50 202 THR A O 1
ATOM 1570 N N . GLY A 1 203 ? -2.803 -16.705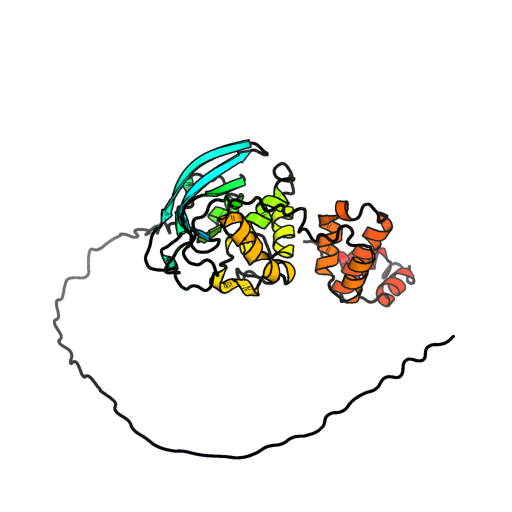 2.623 1.00 96.19 203 GLY A N 1
ATOM 1571 C CA . GLY A 1 203 ? -3.272 -18.053 2.917 1.00 96.19 203 GLY A CA 1
ATOM 1572 C C . GLY A 1 203 ? -3.415 -18.333 4.414 1.00 96.19 203 GLY A C 1
ATOM 1573 O O . GLY A 1 203 ? -3.416 -19.505 4.802 1.00 96.19 203 GLY A O 1
ATOM 1574 N N . ASP A 1 204 ? -3.479 -17.301 5.259 1.00 95.50 204 ASP A N 1
ATOM 1575 C CA . ASP A 1 204 ? -3.604 -17.434 6.714 1.00 95.50 204 ASP A CA 1
ATOM 1576 C C . ASP A 1 204 ? -5.057 -17.415 7.223 1.00 95.50 204 ASP A C 1
ATOM 1578 O O . ASP A 1 204 ? -5.299 -17.492 8.428 1.00 95.50 204 ASP A O 1
ATOM 1582 N N . SER A 1 205 ? -6.021 -17.459 6.298 1.00 94.50 205 SER A N 1
ATOM 1583 C CA . SER A 1 205 ? -7.469 -17.447 6.531 1.00 94.50 205 SER A CA 1
ATOM 1584 C C . SER A 1 205 ? -8.027 -16.126 7.067 1.00 94.50 205 SER A C 1
ATOM 1586 O O . SER A 1 205 ? -9.193 -16.093 7.468 1.00 94.50 205 SER A O 1
ATOM 1588 N N . ALA A 1 206 ? -7.244 -15.047 7.049 1.00 93.88 206 ALA A N 1
ATOM 1589 C CA . ALA A 1 206 ? -7.709 -13.693 7.310 1.00 93.88 206 ALA A CA 1
ATOM 1590 C C . ALA A 1 206 ? -7.634 -12.837 6.034 1.00 93.88 206 ALA A C 1
ATOM 1592 O O . ALA A 1 206 ? -6.903 -13.145 5.102 1.00 93.88 206 ALA A O 1
ATOM 1593 N N . ILE A 1 207 ? -8.445 -11.777 5.981 1.00 94.00 207 ILE A N 1
ATOM 1594 C CA . ILE A 1 207 ? -8.239 -10.667 5.044 1.00 94.00 207 ILE A CA 1
ATOM 1595 C C . ILE A 1 207 ? -7.859 -9.470 5.903 1.00 94.00 207 ILE A C 1
ATOM 1597 O O . ILE A 1 207 ? -8.713 -8.909 6.590 1.00 94.00 207 ILE A O 1
ATOM 1601 N N . ASP A 1 208 ? -6.584 -9.109 5.914 1.00 95.75 208 ASP A N 1
ATOM 1602 C CA . ASP A 1 208 ? -6.054 -8.070 6.787 1.00 95.75 208 ASP A CA 1
ATOM 1603 C C . ASP A 1 208 ? -4.941 -7.244 6.118 1.00 95.75 208 ASP A C 1
ATOM 1605 O O . ASP A 1 208 ? -4.699 -7.294 4.908 1.00 95.75 208 ASP A O 1
ATOM 1609 N N . PHE A 1 209 ? -4.273 -6.396 6.900 1.00 97.94 209 PHE A N 1
ATOM 1610 C CA . PHE A 1 209 ? -3.206 -5.552 6.373 1.00 97.94 209 PHE A CA 1
ATOM 1611 C C . PHE A 1 209 ? -1.958 -6.332 5.915 1.00 97.94 209 PHE A C 1
ATOM 1613 O O . PHE A 1 209 ? -1.159 -5.828 5.117 1.00 97.94 209 PHE A O 1
ATOM 1620 N N . PHE A 1 210 ? -1.766 -7.565 6.382 1.00 98.06 210 PHE A N 1
ATOM 1621 C CA . PHE A 1 210 ? -0.686 -8.431 5.928 1.00 98.06 210 PHE A CA 1
ATOM 1622 C C . PHE A 1 210 ? -0.874 -8.851 4.461 1.00 98.06 210 PHE A C 1
ATOM 1624 O O . PHE A 1 210 ? 0.120 -8.989 3.739 1.00 98.06 210 PHE A O 1
ATOM 1631 N N . ASP A 1 211 ? -2.118 -8.939 3.979 1.00 98.44 211 ASP A N 1
ATOM 1632 C CA . ASP A 1 211 ? -2.421 -9.148 2.559 1.00 98.44 211 ASP A CA 1
ATOM 1633 C C . ASP A 1 211 ? -2.002 -7.958 1.697 1.00 98.44 211 ASP A C 1
ATOM 1635 O O . ASP A 1 211 ? -1.426 -8.149 0.625 1.00 98.44 211 ASP A O 1
ATOM 1639 N N . ILE A 1 212 ? -2.194 -6.723 2.179 1.00 98.44 212 ILE A N 1
ATOM 1640 C CA . ILE A 1 212 ? -1.790 -5.505 1.455 1.00 98.44 212 ILE A CA 1
ATOM 1641 C C . ILE A 1 212 ? -0.289 -5.498 1.190 1.00 98.44 212 ILE A C 1
ATOM 1643 O O . ILE A 1 212 ? 0.146 -5.235 0.069 1.00 98.44 212 ILE A O 1
ATOM 1647 N N . ILE A 1 213 ? 0.517 -5.791 2.213 1.00 98.38 213 ILE A N 1
ATOM 1648 C CA . ILE A 1 213 ? 1.977 -5.787 2.064 1.00 98.38 213 ILE A CA 1
ATOM 1649 C C . ILE A 1 213 ? 2.493 -7.018 1.315 1.00 98.38 213 ILE A C 1
ATOM 1651 O O . ILE A 1 213 ? 3.641 -7.012 0.874 1.00 98.38 213 ILE A O 1
ATOM 1655 N N . SER A 1 214 ? 1.668 -8.053 1.159 1.00 98.19 214 SER A N 1
ATOM 1656 C CA . SER A 1 214 ? 1.988 -9.276 0.413 1.00 98.19 214 SER A CA 1
ATOM 1657 C C . SER A 1 214 ? 1.463 -9.253 -1.027 1.00 98.19 214 SER A C 1
ATOM 1659 O O . SER A 1 214 ? 1.829 -10.118 -1.822 1.00 98.19 214 SER A O 1
ATOM 1661 N N . TYR A 1 215 ? 0.639 -8.263 -1.380 1.00 98.38 215 TYR A N 1
ATOM 1662 C CA . TYR A 1 215 ? 0.008 -8.141 -2.688 1.00 98.38 215 TYR A CA 1
ATOM 1663 C C . TYR A 1 215 ? 1.032 -7.933 -3.803 1.00 98.38 215 TYR A C 1
ATOM 1665 O O . TYR A 1 215 ? 1.702 -6.900 -3.884 1.00 98.38 215 TYR A O 1
ATOM 1673 N N . ASN A 1 216 ? 1.094 -8.899 -4.716 1.00 97.81 216 ASN A N 1
ATOM 1674 C CA . ASN A 1 216 ? 1.835 -8.797 -5.960 1.00 97.81 216 ASN A CA 1
ATOM 1675 C C . ASN A 1 216 ? 0.857 -8.512 -7.116 1.00 97.81 216 ASN A C 1
ATOM 1677 O O . ASN A 1 216 ? 0.098 -9.413 -7.487 1.00 97.81 216 ASN A O 1
ATOM 1681 N N . PRO A 1 217 ? 0.887 -7.312 -7.724 1.00 96.81 217 PRO A N 1
ATOM 1682 C CA . PRO A 1 217 ? -0.021 -6.937 -8.807 1.00 96.81 217 PRO A CA 1
ATOM 1683 C C . PRO A 1 217 ? -0.069 -7.936 -9.972 1.00 96.81 217 PRO A C 1
ATOM 1685 O O . PRO A 1 217 ? -1.147 -8.178 -10.502 1.00 96.81 217 PRO A O 1
ATOM 1688 N N . ILE A 1 218 ? 1.051 -8.589 -10.304 1.00 96.25 218 ILE A N 1
ATOM 1689 C CA . ILE A 1 218 ? 1.136 -9.548 -11.421 1.00 96.25 218 ILE A CA 1
ATOM 1690 C C . ILE A 1 218 ? 0.289 -10.801 -11.157 1.00 96.25 218 ILE A C 1
ATOM 1692 O O . ILE A 1 218 ? -0.330 -11.351 -12.063 1.00 96.25 218 ILE A O 1
ATOM 1696 N N . THR A 1 219 ? 0.251 -11.280 -9.910 1.00 97.19 219 THR A N 1
ATOM 1697 C CA . THR A 1 219 ? -0.394 -12.559 -9.559 1.00 97.19 219 THR A CA 1
ATOM 1698 C C . THR A 1 219 ? -1.692 -12.403 -8.777 1.00 97.19 219 THR A C 1
ATOM 1700 O O . THR A 1 219 ? -2.470 -13.349 -8.697 1.00 97.19 219 THR A O 1
ATOM 1703 N N . ASN A 1 220 ? -1.933 -11.238 -8.173 1.00 97.31 220 ASN A N 1
ATOM 1704 C CA . ASN A 1 220 ? -3.041 -11.018 -7.244 1.00 97.31 220 ASN A CA 1
ATOM 1705 C C . ASN A 1 220 ? -4.069 -9.993 -7.737 1.00 97.31 220 ASN A C 1
ATOM 17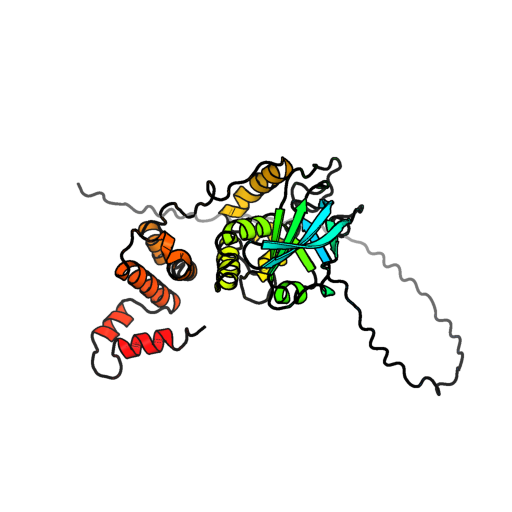07 O O . ASN A 1 220 ? -5.011 -9.701 -7.008 1.00 97.31 220 ASN A O 1
ATOM 1711 N N . ARG A 1 221 ? -3.956 -9.482 -8.971 1.00 93.94 221 ARG A N 1
ATOM 1712 C CA . ARG A 1 221 ? -4.894 -8.490 -9.534 1.00 93.94 221 ARG A CA 1
ATOM 1713 C C . ARG A 1 221 ? -6.364 -8.889 -9.432 1.00 93.94 221 ARG A C 1
ATOM 1715 O O . ARG A 1 221 ? -7.226 -8.049 -9.188 1.00 93.94 221 ARG A O 1
ATOM 1722 N N . ASP A 1 222 ? -6.654 -10.175 -9.600 1.00 94.88 222 ASP A N 1
ATOM 1723 C CA . ASP A 1 222 ? -8.012 -10.723 -9.533 1.00 94.88 222 ASP A CA 1
ATOM 1724 C C . ASP A 1 222 ? -8.552 -10.900 -8.104 1.00 94.88 222 ASP A C 1
ATOM 1726 O O . ASP A 1 222 ? -9.693 -11.336 -7.935 1.00 94.88 222 ASP A O 1
ATOM 1730 N N . ASN A 1 223 ? -7.752 -10.575 -7.086 1.00 95.88 223 ASN A N 1
ATOM 1731 C CA . ASN A 1 223 ? -8.150 -10.607 -5.680 1.00 95.88 223 ASN A CA 1
ATOM 1732 C C . ASN A 1 223 ? -8.651 -9.244 -5.186 1.00 95.88 223 ASN A C 1
ATOM 1734 O O . ASN A 1 223 ? -9.121 -9.157 -4.059 1.00 95.88 223 ASN A O 1
ATOM 1738 N N . LEU A 1 224 ? -8.556 -8.189 -5.999 1.00 94.12 224 LEU A N 1
ATOM 1739 C CA . LEU A 1 224 ? -9.099 -6.880 -5.650 1.00 94.12 224 LEU A CA 1
ATOM 1740 C C . LEU A 1 224 ? -10.621 -6.856 -5.746 1.00 94.12 224 LEU A C 1
ATOM 1742 O O . LEU A 1 224 ? -11.206 -7.489 -6.632 1.00 94.12 224 LEU A O 1
ATOM 1746 N N . ASN A 1 225 ? -11.231 -6.010 -4.920 1.00 91.88 225 ASN A N 1
ATOM 1747 C CA . ASN A 1 225 ? -12.625 -5.640 -5.084 1.00 91.88 225 ASN A CA 1
ATOM 1748 C C . ASN A 1 225 ? -12.892 -5.086 -6.490 1.00 91.88 225 ASN A C 1
ATOM 1750 O O . ASN A 1 225 ? -12.053 -4.396 -7.078 1.00 91.88 225 ASN A O 1
ATOM 1754 N N . THR A 1 226 ? -14.088 -5.354 -7.022 1.00 86.94 226 THR A N 1
ATOM 1755 C CA . THR A 1 226 ? -14.515 -4.915 -8.364 1.00 86.94 226 THR A CA 1
ATOM 1756 C C . THR A 1 226 ? -14.283 -3.422 -8.598 1.00 86.94 226 THR A C 1
ATOM 1758 O O . THR A 1 226 ? -13.865 -3.041 -9.691 1.00 86.94 226 THR A O 1
ATOM 1761 N N . TYR A 1 227 ? -14.527 -2.579 -7.588 1.00 87.25 227 TYR A N 1
ATOM 1762 C CA . TYR A 1 227 ? -14.278 -1.144 -7.691 1.00 87.25 227 TYR A CA 1
ATOM 1763 C C . TYR A 1 227 ? -12.806 -0.855 -8.018 1.00 87.25 227 TYR A C 1
ATOM 1765 O O . TYR A 1 227 ? -12.493 -0.295 -9.071 1.00 87.25 227 TYR A O 1
ATOM 1773 N N . TYR A 1 228 ? -11.901 -1.328 -7.158 1.00 91.31 228 TYR A N 1
ATOM 1774 C CA . TYR A 1 228 ? -10.467 -1.103 -7.302 1.00 91.31 228 TYR A CA 1
ATOM 1775 C C . TYR A 1 228 ? -9.906 -1.755 -8.558 1.00 91.31 228 TYR A C 1
ATOM 1777 O O . TYR A 1 228 ? -9.126 -1.134 -9.276 1.00 91.31 228 TYR A O 1
ATOM 1785 N N . LYS A 1 229 ? -10.364 -2.961 -8.902 1.00 88.31 229 LYS A N 1
ATOM 1786 C CA . LYS A 1 229 ? -9.965 -3.655 -10.131 1.00 88.31 229 LYS A CA 1
ATOM 1787 C C . LYS A 1 229 ? -10.158 -2.792 -11.383 1.00 88.31 229 LYS A C 1
ATOM 1789 O O . LYS A 1 229 ? -9.319 -2.827 -12.284 1.00 88.31 229 LYS A O 1
ATOM 1794 N N . ASN A 1 230 ? -11.230 -2.000 -11.419 1.00 84.62 230 ASN A N 1
ATOM 1795 C CA . ASN A 1 230 ? -11.548 -1.114 -12.536 1.00 84.62 230 ASN A CA 1
ATOM 1796 C C . ASN A 1 230 ? -10.785 0.220 -12.490 1.00 84.62 230 ASN A C 1
ATOM 1798 O O . ASN A 1 230 ? -10.575 0.829 -13.538 1.00 84.62 230 ASN A O 1
ATOM 1802 N N . SER A 1 231 ? -10.363 0.682 -11.309 1.00 88.19 231 SER A N 1
ATOM 1803 C CA . SER A 1 231 ? -9.760 2.007 -11.126 1.00 88.19 231 SER A CA 1
ATOM 1804 C C . SER A 1 231 ? -8.229 2.002 -11.027 1.00 88.19 231 SER A C 1
ATOM 1806 O O . SER A 1 231 ? -7.608 3.010 -11.375 1.00 88.19 231 SER A O 1
ATOM 1808 N N . ILE A 1 232 ? -7.591 0.896 -10.603 1.00 91.62 232 ILE A N 1
ATOM 1809 C CA . ILE A 1 232 ? -6.152 0.885 -10.267 1.00 91.62 232 ILE A CA 1
ATOM 1810 C C . ILE A 1 232 ? -5.255 1.371 -11.407 1.00 91.62 232 ILE A C 1
ATOM 1812 O O . ILE A 1 232 ? -4.279 2.069 -11.159 1.00 91.62 232 ILE A O 1
ATOM 1816 N N . PHE A 1 233 ? -5.595 1.061 -12.661 1.00 90.88 233 PHE A N 1
ATOM 1817 C CA . PHE A 1 233 ? -4.762 1.427 -13.805 1.00 90.88 233 PHE A CA 1
ATOM 1818 C C . PHE A 1 233 ? -4.742 2.945 -14.028 1.00 90.88 233 PHE A C 1
ATOM 1820 O O . PHE A 1 233 ? -3.698 3.533 -14.320 1.00 90.88 233 PHE A O 1
ATOM 1827 N N . SER A 1 234 ? -5.889 3.603 -13.832 1.00 90.69 234 SER A N 1
ATOM 1828 C CA . SER A 1 234 ? -5.961 5.063 -13.873 1.00 90.69 234 SER A CA 1
ATOM 1829 C C . SER A 1 234 ? -5.180 5.677 -12.711 1.00 90.69 234 SER A C 1
ATOM 1831 O O . SER A 1 234 ? -4.419 6.620 -12.924 1.00 90.69 234 SER A O 1
ATOM 1833 N N . MET A 1 235 ? -5.291 5.100 -11.510 1.00 92.50 235 MET A N 1
ATOM 1834 C CA . MET A 1 235 ? -4.550 5.557 -10.331 1.00 92.50 235 MET A CA 1
ATOM 1835 C C . MET A 1 235 ? -3.029 5.466 -10.543 1.00 92.50 235 MET A C 1
ATOM 1837 O O . MET A 1 235 ? -2.325 6.456 -10.343 1.00 92.50 235 MET A O 1
ATOM 1841 N N . ILE A 1 236 ? -2.532 4.322 -11.029 1.00 94.88 236 ILE A N 1
ATOM 1842 C CA . ILE A 1 236 ? -1.124 4.110 -11.406 1.00 94.88 236 ILE A CA 1
ATOM 1843 C C . ILE A 1 236 ? -0.685 5.157 -12.433 1.00 94.88 236 ILE A C 1
ATOM 1845 O O . ILE A 1 236 ? 0.299 5.867 -12.220 1.00 94.88 236 ILE A O 1
ATOM 1849 N N . THR A 1 237 ? -1.453 5.320 -13.514 1.00 93.56 237 THR A N 1
ATOM 1850 C CA . THR A 1 237 ? -1.147 6.284 -14.581 1.00 93.56 237 THR A CA 1
ATOM 1851 C C . THR A 1 237 ? -1.024 7.712 -14.043 1.00 93.56 237 THR A C 1
ATOM 1853 O O . THR A 1 237 ? -0.112 8.447 -14.433 1.00 93.56 237 THR A O 1
ATOM 1856 N N . ASN A 1 238 ? -1.912 8.111 -13.130 1.00 93.88 238 ASN A N 1
ATOM 1857 C CA . ASN A 1 238 ? -1.881 9.432 -12.508 1.00 93.88 238 ASN A CA 1
ATOM 1858 C C . ASN A 1 238 ? -0.602 9.625 -11.681 1.00 93.88 238 ASN A C 1
ATOM 1860 O O . ASN A 1 238 ? 0.092 10.629 -11.868 1.00 93.88 238 ASN A O 1
ATOM 1864 N N . ILE A 1 239 ? -0.229 8.641 -10.853 1.00 95.31 239 ILE A N 1
ATOM 1865 C CA . ILE A 1 239 ? 1.018 8.693 -10.074 1.00 95.31 239 ILE A CA 1
ATOM 1866 C C . ILE A 1 239 ? 2.232 8.775 -11.004 1.00 95.31 239 ILE A C 1
ATOM 1868 O O . ILE A 1 239 ? 3.057 9.672 -10.840 1.00 95.31 239 ILE A O 1
ATOM 1872 N N . LEU A 1 240 ? 2.327 7.928 -12.034 1.00 96.44 240 LEU A N 1
ATOM 1873 C CA . LEU A 1 240 ? 3.450 7.957 -12.982 1.00 96.44 240 LEU A CA 1
ATOM 1874 C C . LEU A 1 240 ? 3.576 9.310 -13.700 1.00 96.44 240 LEU A C 1
ATOM 1876 O O . LEU A 1 240 ? 4.681 9.759 -14.009 1.00 96.44 240 LEU A O 1
ATOM 1880 N N . ASN A 1 241 ? 2.463 10.012 -13.924 1.00 96.38 241 ASN A N 1
ATOM 1881 C CA . ASN A 1 241 ? 2.456 11.354 -14.506 1.00 96.38 241 ASN A CA 1
ATOM 1882 C C . ASN A 1 241 ? 2.700 12.483 -13.482 1.00 96.38 241 ASN A C 1
ATOM 1884 O O . ASN A 1 241 ? 2.729 13.650 -13.876 1.00 96.38 241 ASN A O 1
ATOM 1888 N N . GLY A 1 242 ? 2.912 12.164 -12.201 1.00 95.25 242 GLY A N 1
ATOM 1889 C CA . GLY A 1 242 ? 3.111 13.139 -11.123 1.00 95.25 242 GLY A CA 1
ATOM 1890 C C . GLY A 1 242 ? 1.829 13.880 -10.743 1.00 95.25 242 GLY A C 1
ATOM 1891 O O . GLY A 1 242 ? 1.879 14.951 -10.137 1.00 95.25 242 GLY A O 1
ATOM 1892 N N . GLN A 1 243 ? 0.676 13.344 -11.136 1.00 92.69 243 GLN A N 1
ATOM 1893 C CA . GLN A 1 243 ? -0.622 13.899 -10.798 1.00 92.69 243 GLN A CA 1
ATOM 1894 C C . GLN A 1 243 ? -1.022 13.404 -9.415 1.00 92.69 243 GLN A C 1
ATOM 1896 O O . GLN A 1 243 ? -0.868 12.230 -9.078 1.00 92.69 243 GLN A O 1
ATOM 1901 N N . LYS A 1 244 ? -1.541 14.323 -8.601 1.00 80.00 244 LYS A N 1
ATOM 1902 C CA . LYS A 1 244 ? -2.100 13.961 -7.308 1.00 80.00 244 LYS A CA 1
ATOM 1903 C C . LYS A 1 244 ? -3.406 13.220 -7.564 1.00 80.00 244 LYS A C 1
ATOM 1905 O O . LYS A 1 244 ? -4.300 13.773 -8.198 1.00 80.00 244 LYS A O 1
ATOM 1910 N N . TYR A 1 245 ? -3.497 11.989 -7.086 1.00 73.69 245 TYR A N 1
ATOM 1911 C CA . TYR A 1 245 ? -4.760 11.279 -7.063 1.00 73.69 245 TYR A CA 1
ATOM 1912 C C . TYR A 1 245 ? -5.446 11.594 -5.736 1.00 73.69 245 TYR A C 1
ATOM 1914 O O . TYR A 1 245 ? -4.953 11.206 -4.676 1.00 73.69 245 TYR A O 1
ATOM 1922 N N . ASP A 1 246 ? -6.514 12.390 -5.782 1.00 68.69 246 ASP A N 1
ATOM 1923 C CA . ASP A 1 246 ? -7.324 12.624 -4.595 1.00 68.69 246 ASP A CA 1
ATOM 1924 C C . ASP A 1 246 ? -8.301 11.463 -4.452 1.00 68.69 246 ASP A C 1
ATOM 1926 O O . ASP A 1 246 ? -9.310 11.378 -5.149 1.00 68.69 246 ASP A O 1
ATOM 1930 N N . PHE A 1 247 ? -7.988 10.555 -3.530 1.00 67.06 247 PHE A N 1
ATOM 1931 C CA . PHE A 1 247 ? -8.892 9.467 -3.195 1.00 67.06 247 PHE A CA 1
ATOM 1932 C C . PHE A 1 247 ? -10.231 9.982 -2.667 1.00 67.06 247 PHE A C 1
ATOM 1934 O O . PHE A 1 247 ? -11.149 9.192 -2.605 1.00 67.06 247 PHE A O 1
ATOM 1941 N N . LYS A 1 248 ? -10.394 11.263 -2.311 1.00 56.38 248 LYS A N 1
ATOM 1942 C CA . LYS A 1 248 ? -11.679 11.804 -1.845 1.00 56.38 248 LYS A CA 1
ATOM 1943 C C . LYS A 1 248 ? -12.749 11.885 -2.929 1.00 56.38 248 LYS A C 1
ATOM 1945 O O . LYS A 1 248 ? -13.914 11.742 -2.587 1.00 56.38 248 LYS A O 1
ATOM 1950 N N . ASP A 1 249 ? -12.365 12.075 -4.191 1.00 46.19 249 ASP A N 1
ATOM 1951 C CA . ASP A 1 249 ? -13.330 12.222 -5.293 1.00 46.19 249 ASP A CA 1
ATOM 1952 C C . ASP A 1 249 ? -13.782 10.860 -5.851 1.00 46.19 249 ASP A C 1
ATOM 1954 O O . ASP A 1 249 ? -14.896 10.724 -6.347 1.00 46.19 249 ASP A O 1
ATOM 1958 N N . ASP A 1 250 ? -12.930 9.840 -5.707 1.00 47.00 250 ASP A N 1
ATOM 1959 C CA . ASP A 1 250 ? -13.163 8.450 -6.125 1.00 47.00 250 ASP A CA 1
ATOM 1960 C C . ASP A 1 250 ? -13.332 7.506 -4.925 1.00 47.00 250 ASP A C 1
ATOM 1962 O O . ASP A 1 250 ? -13.402 6.282 -5.039 1.00 47.00 250 ASP A O 1
ATOM 1966 N N . ILE A 1 251 ? -13.434 8.057 -3.727 1.00 45.75 251 ILE A N 1
ATOM 1967 C CA . ILE A 1 251 ? -14.083 7.375 -2.634 1.00 45.75 251 ILE A CA 1
ATOM 1968 C C . ILE A 1 251 ? -15.567 7.394 -3.022 1.00 45.75 251 ILE A C 1
ATOM 1970 O O . ILE A 1 251 ? -16.344 8.245 -2.621 1.00 45.75 251 ILE A O 1
ATOM 1974 N N . TYR A 1 252 ? -15.993 6.371 -3.762 1.00 41.28 252 TYR A N 1
ATOM 1975 C CA . TYR A 1 252 ? -17.294 5.783 -3.475 1.00 41.28 252 TYR A CA 1
ATOM 1976 C C . TYR A 1 252 ? -17.170 5.057 -2.120 1.00 41.28 252 TYR A C 1
ATOM 1978 O O . TYR A 1 252 ? -17.306 3.846 -2.014 1.00 41.28 252 TYR A O 1
ATOM 1986 N N . LEU A 1 253 ? -16.858 5.805 -1.054 1.00 42.62 253 LEU A N 1
ATOM 1987 C CA . LEU A 1 253 ? -17.710 5.724 0.114 1.00 42.62 253 LEU A CA 1
ATOM 1988 C C . LEU A 1 253 ? -18.952 6.375 -0.473 1.00 42.62 253 LEU A C 1
ATOM 1990 O O . LEU A 1 253 ? -18.869 7.564 -0.782 1.00 42.62 253 LEU A O 1
ATOM 1994 N N . PRO A 1 254 ? -20.003 5.618 -0.814 1.00 40.66 254 PRO A N 1
ATOM 1995 C CA . PRO A 1 254 ? -21.241 6.242 -1.254 1.00 40.66 254 PRO A CA 1
ATOM 1996 C C . PRO A 1 254 ? -21.474 7.419 -0.304 1.00 40.66 254 PRO A C 1
ATOM 1998 O O . PRO A 1 254 ? -21.388 7.260 0.915 1.00 40.66 254 PRO A O 1
ATOM 2001 N N . ASP A 1 255 ? -21.543 8.624 -0.866 1.00 39.88 255 ASP A N 1
ATOM 2002 C CA . ASP A 1 255 ? -21.531 9.893 -0.137 1.00 39.88 255 ASP A CA 1
ATOM 2003 C C . ASP A 1 255 ? -22.894 10.040 0.558 1.00 39.88 255 ASP A C 1
ATOM 2005 O O . ASP A 1 255 ? -23.753 10.815 0.152 1.00 39.88 255 ASP A O 1
ATOM 2009 N N . SER A 1 256 ? -23.134 9.164 1.539 1.00 43.62 256 SER A N 1
ATOM 2010 C CA . SER A 1 256 ? -24.359 8.400 1.819 1.00 43.62 256 SER A CA 1
ATOM 2011 C C . SER A 1 256 ? -24.339 6.960 1.273 1.00 43.62 256 SER A C 1
ATOM 2013 O O . SER A 1 256 ? -25.028 6.626 0.306 1.00 43.62 256 SER A O 1
ATOM 2015 N N . THR A 1 257 ? -23.701 6.023 1.987 1.00 49.09 257 THR A N 1
ATOM 2016 C CA . THR A 1 257 ? -24.333 4.710 2.179 1.00 49.09 257 THR A CA 1
ATOM 2017 C C . THR A 1 257 ? -25.644 5.052 2.869 1.00 49.09 257 THR A C 1
ATOM 2019 O O . THR A 1 257 ? -25.754 5.128 4.092 1.00 49.09 257 THR A O 1
ATOM 2022 N N . THR A 1 258 ? -26.648 5.404 2.069 1.00 62.78 258 THR A N 1
ATOM 2023 C CA . THR A 1 258 ? -27.981 5.630 2.591 1.00 62.78 258 THR A CA 1
ATOM 2024 C C . THR A 1 258 ? -28.367 4.351 3.315 1.00 62.78 258 THR A C 1
ATOM 2026 O O . THR A 1 258 ? -27.906 3.259 2.973 1.00 62.78 258 THR A O 1
ATOM 2029 N N . GLU A 1 259 ? -29.251 4.462 4.290 1.00 68.94 259 GLU A N 1
ATOM 2030 C CA . GLU A 1 259 ? -29.938 3.311 4.872 1.00 68.94 259 GLU A CA 1
ATOM 2031 C C . GLU A 1 259 ? -30.322 2.250 3.816 1.00 68.94 259 GLU A C 1
ATOM 2033 O O . GLU A 1 259 ? -30.225 1.057 4.076 1.00 68.94 259 GLU A O 1
ATOM 2038 N N . THR A 1 260 ? -30.660 2.678 2.593 1.00 76.19 260 THR A N 1
ATOM 2039 C CA . THR A 1 260 ? -30.932 1.823 1.430 1.00 76.19 260 THR A CA 1
ATOM 2040 C C . THR A 1 260 ? -29.808 0.842 1.085 1.00 76.19 260 THR A C 1
ATOM 2042 O O . THR A 1 260 ? -30.093 -0.286 0.695 1.00 76.19 260 THR A O 1
ATOM 2045 N N . GLU A 1 261 ? -28.540 1.239 1.175 1.00 73.88 261 GLU A N 1
ATOM 2046 C CA . GLU A 1 261 ? -27.409 0.377 0.820 1.00 73.88 261 GLU A CA 1
ATOM 2047 C C . GLU A 1 261 ? -27.081 -0.620 1.926 1.00 73.88 261 GLU A C 1
ATOM 2049 O O . GLU A 1 261 ? -26.922 -1.807 1.640 1.00 73.88 261 GLU A O 1
ATOM 2054 N N . ILE A 1 262 ? -27.092 -0.168 3.185 1.00 80.25 262 ILE A N 1
ATOM 2055 C CA . ILE A 1 262 ? -27.016 -1.056 4.353 1.00 80.25 262 ILE A CA 1
ATOM 2056 C C . ILE A 1 262 ? -28.147 -2.085 4.301 1.00 80.25 262 ILE A C 1
ATOM 2058 O O . ILE A 1 262 ? -27.895 -3.281 4.443 1.00 80.25 262 ILE A O 1
ATOM 2062 N N . GLN A 1 263 ? -29.371 -1.649 3.995 1.00 75.75 263 GLN A N 1
ATOM 2063 C CA . GLN A 1 263 ? -30.516 -2.540 3.856 1.00 75.75 263 GLN A CA 1
ATOM 2064 C C . GLN A 1 263 ? -30.348 -3.505 2.680 1.00 75.75 263 GLN A C 1
ATOM 2066 O O . GLN A 1 263 ? -30.586 -4.695 2.833 1.00 75.75 263 GLN A O 1
ATOM 2071 N N . LYS A 1 264 ? -29.867 -3.043 1.521 1.00 77.31 264 LYS A N 1
ATOM 2072 C CA . LYS A 1 264 ? -29.606 -3.914 0.365 1.00 77.31 264 LYS A CA 1
ATOM 2073 C C . LYS A 1 264 ? -28.564 -4.990 0.681 1.00 77.31 264 LYS A C 1
ATOM 2075 O O . LYS A 1 264 ? -28.696 -6.115 0.206 1.00 77.31 264 LYS A O 1
ATOM 2080 N N . LYS A 1 265 ? -27.534 -4.646 1.457 1.00 79.88 265 LYS A N 1
ATOM 2081 C CA . LYS A 1 265 ? -26.469 -5.564 1.880 1.00 79.88 265 LYS A CA 1
ATOM 2082 C C . LYS A 1 265 ? -26.953 -6.565 2.924 1.00 79.88 265 LYS A C 1
ATOM 2084 O O . LYS A 1 265 ? -26.670 -7.755 2.785 1.00 79.88 265 LYS A O 1
ATOM 2089 N N . LEU A 1 266 ? -27.765 -6.112 3.881 1.00 76.69 266 LEU A N 1
ATOM 2090 C CA . LEU A 1 266 ? -28.523 -6.979 4.787 1.00 76.69 266 LEU A CA 1
ATOM 2091 C C . LEU A 1 266 ? -29.409 -7.962 4.008 1.00 76.69 266 LEU A C 1
ATOM 2093 O O . LEU A 1 266 ? -29.348 -9.165 4.253 1.00 76.69 266 LEU A O 1
ATOM 2097 N N . ASP A 1 267 ? -30.176 -7.468 3.035 1.00 79.38 267 ASP A N 1
ATOM 2098 C CA . ASP A 1 267 ? -31.094 -8.268 2.217 1.00 79.38 267 ASP A CA 1
ATOM 2099 C C . ASP A 1 267 ? -30.351 -9.284 1.333 1.00 79.38 267 ASP A C 1
ATOM 2101 O O . ASP A 1 267 ? -30.871 -10.366 1.058 1.00 79.38 267 ASP A O 1
ATOM 2105 N N . SER A 1 268 ? -29.129 -8.962 0.891 1.00 75.31 268 SER A N 1
ATOM 2106 C CA . SER A 1 268 ? -28.279 -9.880 0.123 1.00 75.31 268 SER A CA 1
ATOM 2107 C C . SER A 1 268 ? -27.481 -10.866 0.980 1.00 75.31 268 SER A C 1
ATOM 2109 O O . SER A 1 268 ? -26.780 -11.706 0.420 1.00 75.31 268 SER A O 1
ATOM 2111 N N . GLY A 1 269 ? -27.556 -10.769 2.310 1.00 76.69 269 GLY A N 1
ATOM 2112 C CA . GLY A 1 269 ? -26.816 -11.632 3.232 1.00 76.69 269 GLY A CA 1
ATOM 2113 C C . GLY A 1 269 ? -25.342 -11.265 3.432 1.00 76.69 269 GLY A C 1
ATOM 2114 O O . GLY A 1 269 ? -24.566 -12.076 3.930 1.00 76.69 269 GLY A O 1
ATOM 2115 N N . ASP A 1 270 ? -24.937 -10.053 3.052 1.00 75.56 270 ASP A N 1
ATOM 2116 C CA . ASP A 1 270 ? -23.559 -9.562 3.170 1.00 75.56 270 ASP A CA 1
ATOM 2117 C C . ASP A 1 270 ? -23.334 -8.939 4.561 1.00 75.56 270 ASP A C 1
ATOM 2119 O O . ASP A 1 270 ? -23.131 -7.735 4.730 1.00 75.56 270 ASP A O 1
ATOM 2123 N N . TYR A 1 271 ? -23.483 -9.769 5.594 1.00 80.62 271 TYR A N 1
ATOM 2124 C CA . TYR A 1 271 ? -23.523 -9.322 6.989 1.00 80.62 271 TYR A CA 1
ATOM 2125 C C . TYR A 1 271 ? -22.174 -8.802 7.493 1.00 80.62 271 TYR A C 1
ATOM 2127 O O . TYR A 1 271 ? -22.139 -7.847 8.268 1.00 80.62 271 TYR A O 1
ATOM 2135 N N . ALA A 1 272 ? -21.067 -9.376 7.012 1.00 70.81 272 ALA A N 1
ATOM 2136 C CA . ALA A 1 272 ? -19.717 -8.936 7.357 1.00 70.81 272 ALA A CA 1
ATOM 2137 C C . ALA A 1 272 ? -19.462 -7.491 6.901 1.00 70.81 272 ALA A C 1
ATOM 2139 O O . ALA A 1 272 ? -18.937 -6.686 7.671 1.00 70.81 272 ALA A O 1
ATOM 2140 N N . TYR A 1 273 ? -19.910 -7.132 5.692 1.00 78.31 273 TYR A N 1
ATOM 2141 C CA . TYR A 1 273 ? -19.857 -5.756 5.206 1.00 78.31 273 TYR A CA 1
ATOM 2142 C C . TYR A 1 273 ? -20.664 -4.813 6.104 1.00 78.31 273 TYR A C 1
ATOM 2144 O O . TYR A 1 273 ? -20.152 -3.776 6.518 1.00 78.31 273 TYR A O 1
ATOM 2152 N N . VAL A 1 274 ? -21.906 -5.178 6.442 1.00 76.75 274 VAL A N 1
ATOM 2153 C CA . VAL A 1 274 ? -22.786 -4.342 7.279 1.00 76.75 274 VAL A CA 1
ATOM 2154 C C . VAL A 1 274 ? -22.165 -4.099 8.655 1.00 76.75 274 VAL A C 1
ATOM 2156 O O . VAL A 1 274 ? -22.144 -2.960 9.120 1.00 76.75 274 VAL A O 1
ATOM 2159 N N . LEU A 1 275 ? -21.611 -5.140 9.282 1.00 75.12 275 LEU A N 1
ATOM 2160 C CA . LEU A 1 275 ? -20.928 -5.022 10.571 1.00 75.12 275 LEU A CA 1
ATOM 2161 C C . LEU A 1 275 ? -19.676 -4.148 10.471 1.00 75.12 275 LEU A C 1
ATOM 2163 O O . LEU A 1 275 ? -19.542 -3.215 11.259 1.00 75.12 275 LEU A O 1
ATOM 2167 N N . ASN A 1 276 ? -18.802 -4.384 9.486 1.00 72.50 276 ASN A N 1
ATOM 2168 C CA . ASN A 1 276 ? -17.603 -3.565 9.281 1.00 72.50 276 ASN A CA 1
ATOM 2169 C C . ASN A 1 276 ? -17.978 -2.088 9.078 1.00 72.50 276 ASN A C 1
ATOM 2171 O O . ASN A 1 276 ? -17.422 -1.206 9.728 1.00 72.50 276 ASN A O 1
ATOM 2175 N N . GLN A 1 277 ? -18.975 -1.808 8.239 1.00 74.00 277 GLN A N 1
ATOM 2176 C CA . GLN A 1 277 ? -19.396 -0.442 7.955 1.00 74.00 277 GLN A CA 1
ATOM 2177 C C . GLN A 1 277 ? -20.010 0.264 9.168 1.00 74.00 277 GLN A C 1
ATOM 2179 O O . GLN A 1 277 ? -19.645 1.401 9.457 1.00 74.00 277 GLN A O 1
ATOM 2184 N N . LEU A 1 278 ? -20.918 -0.380 9.899 1.00 79.50 278 LEU A N 1
ATOM 2185 C CA . LEU A 1 278 ? -21.617 0.280 11.004 1.00 79.50 278 LEU A CA 1
ATOM 2186 C C . LEU A 1 278 ? -20.771 0.375 12.279 1.00 79.50 278 LEU A C 1
ATOM 2188 O O . LEU A 1 278 ? -20.893 1.360 13.008 1.00 79.50 278 LEU A O 1
ATOM 2192 N N . LEU A 1 279 ? -19.898 -0.604 12.539 1.00 73.62 279 LEU A N 1
ATOM 2193 C CA . LEU A 1 279 ? -19.010 -0.588 13.705 1.00 73.62 279 LEU A CA 1
ATOM 2194 C C . LEU A 1 279 ? -17.807 0.324 13.476 1.00 73.62 279 LEU A C 1
ATOM 2196 O O . LEU A 1 279 ? -17.489 1.149 14.332 1.00 73.62 279 LEU A O 1
ATOM 2200 N N . ASN A 1 280 ? -17.167 0.221 12.309 1.00 69.12 280 ASN A N 1
ATOM 2201 C CA . ASN A 1 280 ? -15.921 0.935 12.060 1.00 69.12 280 ASN A CA 1
ATOM 2202 C C . ASN A 1 280 ? -16.171 2.292 11.403 1.00 69.12 280 ASN A C 1
ATOM 2204 O O . ASN A 1 280 ? -15.445 3.235 11.693 1.00 69.12 280 ASN A O 1
ATOM 2208 N N . ASN A 1 281 ? -17.203 2.468 10.583 1.00 68.88 281 ASN A N 1
ATOM 2209 C CA . ASN A 1 281 ? -17.430 3.722 9.853 1.00 68.88 281 ASN A CA 1
ATOM 2210 C C . ASN A 1 281 ? -18.668 4.479 10.346 1.00 68.88 281 ASN A C 1
ATOM 2212 O O . ASN A 1 281 ? -19.291 5.199 9.574 1.00 68.88 281 ASN A O 1
ATOM 2216 N N . ARG A 1 282 ? -19.007 4.372 11.639 1.00 73.38 282 ARG A N 1
ATOM 2217 C CA . ARG A 1 282 ? -20.203 4.993 12.242 1.00 73.38 282 ARG A CA 1
ATOM 2218 C C . ARG A 1 282 ? -20.363 6.484 11.918 1.00 73.38 282 ARG A C 1
ATOM 2220 O O . ARG A 1 282 ? -21.473 6.943 11.670 1.00 73.38 282 ARG A O 1
ATOM 2227 N N . ASP A 1 283 ? -19.261 7.231 11.862 1.00 66.50 283 ASP A N 1
ATOM 2228 C CA . ASP A 1 283 ? -19.256 8.657 11.507 1.00 66.50 283 ASP A CA 1
ATOM 2229 C C . ASP A 1 283 ? -19.758 8.955 10.084 1.00 66.50 283 ASP A C 1
ATOM 2231 O O . ASP A 1 283 ? -20.210 10.069 9.823 1.00 66.50 283 ASP A O 1
ATOM 2235 N N . ALA A 1 284 ? -19.714 7.981 9.173 1.00 62.88 284 ALA A N 1
ATOM 2236 C CA . ALA A 1 284 ? -20.283 8.101 7.832 1.00 62.88 284 ALA A CA 1
ATOM 2237 C C . ALA A 1 284 ? -21.823 7.994 7.827 1.00 62.88 284 ALA A C 1
ATOM 2239 O O . ALA A 1 284 ? -22.456 8.340 6.836 1.00 62.88 284 ALA A O 1
ATOM 2240 N N . TYR A 1 285 ? -22.432 7.572 8.943 1.00 72.44 285 TYR A N 1
ATOM 2241 C CA . TYR A 1 285 ? -23.874 7.345 9.097 1.00 72.44 285 TYR A CA 1
ATOM 2242 C C . TYR A 1 285 ? -24.531 8.355 10.041 1.00 72.44 285 TYR A C 1
ATOM 2244 O O . TYR A 1 285 ? -25.536 8.049 10.674 1.00 72.44 285 TYR A O 1
ATOM 2252 N N . ARG A 1 286 ? -23.987 9.573 10.150 1.00 74.12 286 ARG A N 1
ATOM 2253 C CA . ARG A 1 286 ? -24.498 10.623 11.058 1.00 74.12 286 ARG A CA 1
ATOM 2254 C C . ARG A 1 286 ? -25.953 11.030 10.805 1.00 74.12 286 ARG A C 1
ATOM 2256 O O . ARG A 1 286 ? -26.587 11.573 11.705 1.00 74.12 286 ARG A O 1
ATOM 2263 N N . ASP A 1 287 ? -26.473 10.746 9.613 1.00 77.44 287 ASP A N 1
ATOM 2264 C CA . ASP A 1 287 ? -27.877 10.977 9.257 1.00 77.44 287 ASP A CA 1
ATOM 2265 C C . ASP A 1 287 ? -28.813 9.842 9.720 1.00 77.44 287 ASP A C 1
ATOM 2267 O O . ASP A 1 287 ? -30.037 9.998 9.710 1.00 77.44 287 ASP A O 1
ATOM 2271 N N . MET A 1 288 ? -28.267 8.699 10.151 1.00 78.94 288 MET A N 1
ATOM 2272 C CA . MET A 1 288 ? -29.014 7.641 10.827 1.00 78.94 288 MET A CA 1
ATOM 2273 C C . MET A 1 288 ? -29.007 7.881 12.337 1.00 78.94 288 MET A C 1
ATOM 2275 O O . MET A 1 288 ? -27.983 8.206 12.930 1.00 78.94 288 MET A O 1
ATOM 2279 N N . SER A 1 289 ? -30.154 7.675 12.986 1.00 84.56 289 SER A N 1
ATOM 2280 C CA . SER A 1 289 ? -30.201 7.656 14.448 1.00 84.56 289 SER A CA 1
ATOM 2281 C C . SER A 1 289 ? -29.430 6.455 14.998 1.00 84.56 289 SER A C 1
ATOM 2283 O O . SER A 1 289 ? -29.423 5.390 14.377 1.00 84.56 289 SER A O 1
ATOM 2285 N N . ASP A 1 290 ? -28.871 6.595 16.199 1.00 77.31 290 ASP A N 1
ATOM 2286 C CA . ASP A 1 290 ? -28.147 5.521 16.894 1.00 77.31 290 ASP A CA 1
ATOM 2287 C C . ASP A 1 290 ? -28.965 4.224 16.972 1.00 77.31 290 ASP A C 1
ATOM 2289 O O . ASP A 1 290 ? -28.484 3.177 16.552 1.00 77.31 290 ASP A O 1
ATOM 2293 N N . ASP A 1 291 ? -30.249 4.314 17.335 1.00 76.38 291 ASP A N 1
ATOM 2294 C CA . ASP A 1 291 ? -31.169 3.164 17.366 1.00 76.38 291 ASP A CA 1
ATOM 2295 C C . ASP A 1 291 ? -31.236 2.405 16.030 1.00 76.38 291 ASP A C 1
ATOM 2297 O O . ASP A 1 291 ? -31.448 1.194 15.980 1.00 76.38 291 ASP A O 1
ATOM 2301 N N . LYS A 1 292 ? -31.072 3.122 14.916 1.00 76.69 292 LYS A N 1
ATOM 2302 C CA . LYS A 1 292 ? -31.164 2.564 13.568 1.00 76.69 292 LYS A CA 1
ATOM 2303 C C . LYS A 1 292 ? -29.861 1.901 13.151 1.00 76.69 292 LYS A C 1
ATOM 2305 O O . LYS A 1 292 ? -29.887 0.880 12.467 1.00 76.69 292 LYS A O 1
ATOM 2310 N N . ILE A 1 293 ? -28.733 2.471 13.563 1.00 73.56 293 ILE A N 1
ATOM 2311 C CA . ILE A 1 293 ? -27.417 1.844 13.429 1.00 73.56 293 ILE A CA 1
ATOM 2312 C C . ILE A 1 293 ? -27.416 0.536 14.228 1.00 73.56 293 ILE A C 1
ATOM 2314 O O . ILE A 1 293 ? -27.138 -0.521 13.663 1.00 73.56 293 ILE A O 1
ATOM 2318 N N . ASP A 1 294 ? -27.859 0.582 15.484 1.00 76.94 294 ASP A N 1
ATOM 2319 C CA . ASP A 1 294 ? -27.917 -0.578 16.375 1.00 76.94 294 ASP A CA 1
ATOM 2320 C C . ASP A 1 294 ? -28.873 -1.665 15.856 1.00 76.94 294 ASP A C 1
ATOM 2322 O O . ASP A 1 294 ? -28.538 -2.850 15.885 1.00 76.94 294 ASP A O 1
ATOM 2326 N N . MET A 1 295 ? -30.034 -1.291 15.299 1.00 76.94 295 MET A N 1
ATOM 2327 C CA . MET A 1 295 ? -30.949 -2.245 14.656 1.00 76.94 295 MET A CA 1
ATOM 2328 C C . MET A 1 295 ? -30.326 -2.949 13.445 1.00 76.94 295 MET A C 1
ATOM 2330 O O . MET A 1 295 ? -30.534 -4.149 13.272 1.00 76.94 295 MET A O 1
ATOM 2334 N N . ASN A 1 296 ? -29.576 -2.233 12.606 1.00 78.06 296 ASN A N 1
ATOM 2335 C CA . ASN A 1 296 ? -28.924 -2.835 11.442 1.00 78.06 296 ASN A CA 1
ATOM 2336 C C . ASN A 1 296 ? -27.743 -3.729 11.849 1.00 78.06 296 ASN A C 1
ATOM 2338 O O . ASN A 1 296 ? -27.575 -4.805 11.278 1.00 78.06 296 ASN A O 1
ATOM 2342 N N . ILE A 1 297 ? -26.982 -3.338 12.878 1.00 75.31 297 ILE A N 1
ATOM 2343 C CA . ILE A 1 297 ? -25.948 -4.184 13.494 1.00 75.31 297 ILE A CA 1
ATOM 2344 C C . ILE A 1 297 ? -26.581 -5.473 14.032 1.00 75.31 297 ILE A C 1
ATOM 2346 O O . ILE A 1 297 ? -26.119 -6.570 13.720 1.00 75.31 297 ILE A O 1
ATOM 2350 N N . ALA A 1 298 ? -27.675 -5.360 14.790 1.00 73.44 298 ALA A N 1
ATOM 2351 C CA . ALA A 1 298 ? -28.397 -6.515 15.313 1.00 73.44 298 ALA A CA 1
ATOM 2352 C C . ALA A 1 298 ? -28.929 -7.414 14.184 1.00 73.44 298 ALA A C 1
ATOM 2354 O O . ALA A 1 298 ? -28.779 -8.633 14.249 1.00 73.44 298 ALA A O 1
ATOM 2355 N N . GLY A 1 299 ? -29.493 -6.826 13.124 1.00 75.31 299 GLY A N 1
ATOM 2356 C CA . GLY A 1 299 ? -29.940 -7.553 11.936 1.00 75.31 299 GLY A CA 1
ATOM 2357 C C . GLY A 1 299 ? -28.810 -8.318 11.243 1.00 75.31 299 GLY A C 1
ATOM 2358 O O . GLY A 1 299 ? -29.005 -9.467 10.849 1.00 75.31 299 GLY A O 1
ATOM 2359 N N . ALA A 1 300 ? -27.617 -7.725 11.155 1.00 77.94 300 ALA A N 1
ATOM 2360 C CA . ALA A 1 300 ? -26.449 -8.375 10.576 1.00 77.94 300 ALA A CA 1
ATOM 2361 C C . ALA A 1 300 ? -25.946 -9.544 11.436 1.00 77.94 300 ALA A C 1
ATOM 2363 O O . ALA A 1 300 ? -25.707 -10.624 10.901 1.00 77.94 300 ALA A O 1
ATOM 2364 N N . TYR A 1 301 ? -25.871 -9.382 12.763 1.00 76.38 301 TYR A N 1
ATOM 2365 C CA . TYR A 1 301 ? -25.509 -10.479 13.672 1.00 76.38 301 TYR A CA 1
ATOM 2366 C C . TYR A 1 301 ? -26.495 -11.647 13.604 1.00 76.38 301 TYR A C 1
ATOM 2368 O O . TYR A 1 301 ? -26.091 -12.809 13.573 1.00 76.38 301 TYR A O 1
ATOM 2376 N N . VAL A 1 302 ? -27.794 -11.350 13.552 1.00 74.62 302 VAL A N 1
ATOM 2377 C CA . VAL A 1 302 ? -28.859 -12.354 13.404 1.00 74.62 302 VAL A CA 1
ATOM 2378 C C . VAL A 1 302 ? -28.709 -13.104 12.084 1.00 74.62 302 VAL A C 1
ATOM 2380 O O . VAL A 1 302 ? -28.743 -14.331 12.057 1.00 74.62 302 VAL A O 1
ATOM 2383 N N . GLY A 1 303 ? -28.489 -12.369 10.994 1.00 73.31 303 GLY A N 1
ATOM 2384 C CA . GLY A 1 303 ? -28.260 -12.957 9.685 1.00 73.31 303 GLY A CA 1
ATOM 2385 C C . GLY A 1 303 ? -27.025 -13.859 9.646 1.00 73.31 303 GLY A C 1
ATOM 2386 O O . GLY A 1 303 ? -27.098 -14.987 9.159 1.00 73.31 303 GLY A O 1
ATOM 2387 N N . GLN A 1 304 ? -25.907 -13.401 10.215 1.00 76.31 304 GLN A N 1
ATOM 2388 C CA . GLN A 1 304 ? -24.647 -14.146 10.251 1.00 76.31 304 GLN A CA 1
ATOM 2389 C C . GLN A 1 304 ? -24.739 -15.421 11.098 1.00 76.31 304 GLN A C 1
ATOM 2391 O O . GLN A 1 304 ? -24.139 -16.437 10.757 1.00 76.31 304 GLN A O 1
ATOM 2396 N N . SER A 1 305 ? -25.507 -15.381 12.186 1.00 73.88 305 SER A N 1
ATOM 2397 C CA . SER A 1 305 ? -25.732 -16.530 13.071 1.00 73.88 305 SER A CA 1
ATOM 2398 C C . SER A 1 305 ? -26.759 -17.532 12.530 1.00 73.88 305 SER A C 1
ATOM 2400 O O . SER A 1 305 ? -26.921 -18.609 13.102 1.00 73.88 305 SER A O 1
ATOM 2402 N N . GLY A 1 306 ? -27.443 -17.212 11.425 1.00 69.69 306 GLY A N 1
ATOM 2403 C CA . GLY A 1 306 ? -28.478 -18.060 10.834 1.00 69.69 306 GLY A CA 1
ATOM 2404 C C . GLY A 1 306 ? -29.782 -18.103 11.637 1.00 69.69 306 GLY A C 1
ATOM 2405 O O . GLY A 1 306 ? -30.661 -18.907 11.320 1.00 69.69 306 GLY A O 1
ATOM 2406 N N . TYR A 1 307 ? -29.927 -17.249 12.656 1.00 67.56 307 TYR A N 1
ATOM 2407 C CA . TYR A 1 307 ? -31.174 -17.109 13.398 1.00 67.56 307 TYR A CA 1
ATOM 2408 C C . TYR A 1 307 ? -32.198 -16.334 12.571 1.00 67.56 307 TYR A C 1
ATOM 2410 O O . TYR A 1 307 ? -31.895 -15.389 11.846 1.00 67.56 307 TYR A O 1
ATOM 2418 N N . THR A 1 308 ? -33.457 -16.727 12.690 1.00 67.62 308 THR A N 1
ATOM 2419 C CA . THR A 1 308 ? -34.569 -16.040 12.042 1.00 67.62 308 THR A CA 1
ATOM 2420 C C . THR A 1 308 ? -35.141 -14.959 12.957 1.00 67.62 308 THR A C 1
ATOM 2422 O O . THR A 1 308 ? -35.045 -15.023 14.183 1.00 67.62 308 THR A O 1
ATOM 2425 N N . VAL A 1 309 ? -35.859 -13.992 12.378 1.00 60.19 309 VAL A N 1
ATOM 2426 C CA . VAL A 1 309 ? -36.690 -13.045 13.151 1.00 60.19 309 VAL A CA 1
ATOM 2427 C C . VAL A 1 309 ? -37.677 -13.789 14.065 1.00 60.19 309 VAL A C 1
ATOM 2429 O O . VAL A 1 309 ? -38.041 -13.285 15.129 1.00 60.19 309 VAL A O 1
ATOM 2432 N N . PHE A 1 310 ? -38.084 -15.003 13.680 1.00 59.38 310 PHE A N 1
ATOM 2433 C CA . PHE A 1 310 ? -38.944 -15.868 14.479 1.00 59.38 310 PHE A CA 1
ATOM 2434 C C . PHE A 1 310 ? -38.245 -16.373 15.748 1.00 59.38 310 PHE A C 1
ATOM 2436 O O . PHE A 1 310 ? -38.880 -16.436 16.798 1.00 59.38 310 PHE A O 1
ATOM 2443 N N . ASP A 1 311 ? -36.945 -16.660 15.690 1.00 64.44 311 ASP A N 1
ATOM 2444 C CA . ASP A 1 311 ? -36.157 -17.086 16.852 1.00 64.44 311 ASP A CA 1
ATOM 2445 C C . ASP A 1 311 ? -36.015 -15.941 17.866 1.00 64.44 311 ASP A C 1
ATOM 2447 O O . ASP A 1 311 ? -36.240 -16.132 19.063 1.00 64.44 311 ASP A O 1
ATOM 2451 N N . ILE A 1 312 ? -35.780 -14.716 17.380 1.00 60.44 312 ILE A N 1
ATOM 2452 C CA . ILE A 1 312 ? -35.708 -13.508 18.219 1.00 60.44 312 ILE A CA 1
ATOM 2453 C C . ILE A 1 312 ? -37.062 -13.209 18.859 1.00 60.44 312 ILE A C 1
ATOM 2455 O O . ILE A 1 312 ? -37.161 -13.007 20.067 1.00 60.44 312 ILE A O 1
ATOM 2459 N N . THR A 1 313 ? -38.129 -13.178 18.058 1.00 58.91 313 THR A N 1
ATOM 2460 C CA . THR A 1 313 ? -39.474 -12.874 18.568 1.00 58.91 313 THR A CA 1
ATOM 2461 C C . THR A 1 313 ? -39.983 -13.965 19.504 1.00 58.91 313 THR A C 1
ATOM 2463 O O . THR A 1 313 ? -40.649 -13.644 20.486 1.00 58.91 313 THR A O 1
ATOM 2466 N N . SER A 1 314 ? -39.601 -15.227 19.288 1.00 61.06 314 SER A N 1
ATOM 2467 C CA . SER A 1 314 ? -39.878 -16.328 20.217 1.00 61.06 314 SER A CA 1
ATOM 2468 C C . SER A 1 314 ? -39.129 -16.173 21.542 1.00 61.06 314 SER A C 1
ATOM 2470 O O . SER A 1 314 ? -39.710 -16.444 22.595 1.00 61.06 314 SER A O 1
ATOM 2472 N N . ALA A 1 315 ? -37.887 -15.682 21.521 1.00 58.81 315 ALA A N 1
ATOM 2473 C CA . ALA A 1 315 ? -37.137 -15.347 22.734 1.00 58.81 315 ALA A CA 1
ATOM 2474 C C . ALA A 1 315 ? -37.704 -14.111 23.464 1.00 58.81 315 ALA A C 1
ATOM 2476 O O . ALA A 1 315 ? -37.760 -14.062 24.692 1.00 58.81 315 ALA A O 1
ATOM 2477 N N . MET A 1 316 ? -38.194 -13.108 22.731 1.00 56.53 316 MET A N 1
ATOM 2478 C CA . MET A 1 316 ? -38.865 -11.945 23.328 1.00 56.53 316 MET A CA 1
ATOM 2479 C C . MET A 1 316 ? -40.223 -12.308 23.940 1.00 56.53 316 MET A C 1
ATOM 2481 O O . MET A 1 316 ? -40.577 -11.802 25.005 1.00 56.53 316 MET A O 1
ATOM 2485 N N . ALA A 1 317 ? -40.987 -13.180 23.277 1.00 62.34 317 ALA A N 1
ATOM 2486 C CA . ALA A 1 317 ? -42.312 -13.601 23.720 1.00 62.34 317 ALA A CA 1
ATOM 2487 C C . ALA A 1 317 ? -42.254 -14.556 24.924 1.00 62.34 317 ALA A C 1
ATOM 2489 O O . ALA A 1 317 ? -43.120 -14.497 25.798 1.00 62.34 317 ALA A O 1
ATOM 2490 N N . ASN A 1 318 ? -41.221 -15.401 25.012 1.00 54.75 318 ASN A N 1
ATOM 2491 C CA . ASN A 1 318 ? -41.010 -16.311 26.136 1.00 54.75 318 ASN A CA 1
ATOM 2492 C C . ASN A 1 318 ? -40.147 -15.668 27.231 1.00 54.75 318 ASN A C 1
ATOM 2494 O O . ASN A 1 318 ? -39.028 -16.090 27.511 1.00 54.75 318 ASN A O 1
ATOM 2498 N N . SER A 1 319 ? -40.707 -14.680 27.932 1.00 49.56 319 SER A N 1
ATOM 2499 C CA . SER A 1 319 ? -40.064 -14.030 29.088 1.00 49.56 319 SER A CA 1
ATOM 2500 C C . SER A 1 319 ? -39.943 -14.922 30.338 1.00 49.56 319 SER A C 1
ATOM 2502 O O . SER A 1 319 ? -39.421 -14.489 31.367 1.00 49.56 319 SER A O 1
ATOM 2504 N N . SER A 1 320 ? -40.370 -16.188 30.271 1.00 53.41 320 SER A N 1
ATOM 2505 C CA . SER A 1 320 ? -40.049 -17.183 31.294 1.00 53.41 320 SER A CA 1
ATOM 2506 C C . SER A 1 320 ? -38.547 -17.497 31.266 1.00 53.41 320 SER A C 1
ATOM 2508 O O . SER A 1 320 ? -37.994 -17.835 30.221 1.00 53.41 320 SER A O 1
ATOM 2510 N N . SER A 1 321 ? -37.912 -17.400 32.433 1.00 54.19 321 SER A N 1
ATOM 2511 C CA . SER A 1 321 ? -36.475 -17.230 32.734 1.00 54.19 321 SER A CA 1
ATOM 2512 C C . SER A 1 321 ? -35.406 -18.091 32.029 1.00 54.19 321 SER A C 1
ATOM 2514 O O . SER A 1 321 ? -34.227 -17.882 32.298 1.00 54.19 321 SER A O 1
ATOM 2516 N N . LYS A 1 322 ? -35.751 -19.027 31.137 1.00 56.06 322 LYS A N 1
ATOM 2517 C CA . LYS A 1 322 ? -34.787 -19.833 30.361 1.00 56.06 322 LYS A CA 1
ATOM 2518 C C . LYS A 1 322 ? -34.606 -19.410 28.900 1.00 56.06 322 LYS A C 1
ATOM 2520 O O . LYS A 1 322 ? -33.608 -19.799 28.311 1.00 56.06 322 LYS A O 1
ATOM 2525 N N . HIS A 1 323 ? -35.521 -18.618 28.338 1.00 56.66 323 HIS A N 1
ATOM 2526 C CA . HIS A 1 323 ? -35.462 -18.161 26.939 1.00 56.66 323 HIS A CA 1
ATOM 2527 C C . HIS A 1 323 ? -35.707 -16.657 26.809 1.00 56.66 323 HIS A C 1
ATOM 2529 O O . HIS A 1 323 ? -36.243 -16.201 25.809 1.00 56.66 323 HIS A O 1
ATOM 2535 N N . SER A 1 324 ? -35.329 -15.885 27.831 1.00 64.88 324 SER A N 1
ATOM 2536 C CA . SER A 1 324 ? -35.478 -14.430 27.798 1.00 64.88 324 SER A CA 1
ATOM 2537 C C . SER A 1 324 ? -34.620 -13.805 26.694 1.00 64.88 324 SER A C 1
ATOM 2539 O O . SER A 1 324 ? -33.583 -14.358 26.328 1.00 64.88 324 SER A O 1
ATOM 2541 N N . LEU A 1 325 ? -34.989 -12.606 26.237 1.00 57.28 325 LEU A N 1
ATOM 2542 C CA . LEU A 1 325 ? -34.177 -11.812 25.308 1.00 57.28 325 LEU A CA 1
ATOM 2543 C C . LEU A 1 325 ? -32.718 -11.672 25.775 1.00 57.28 325 LEU A C 1
ATOM 2545 O O . LEU A 1 325 ? -31.808 -11.775 24.963 1.00 57.28 325 LEU A O 1
ATOM 2549 N N . ASN A 1 326 ? -32.485 -11.533 27.085 1.00 58.62 326 ASN A N 1
ATOM 2550 C CA . ASN A 1 326 ? -31.132 -11.500 27.646 1.00 58.62 326 ASN A CA 1
ATOM 2551 C C . ASN A 1 326 ? -30.386 -12.827 27.463 1.00 58.62 326 ASN A C 1
ATOM 2553 O O . ASN A 1 326 ? -29.190 -12.807 27.216 1.00 58.62 326 ASN A O 1
ATOM 2557 N N . SER A 1 327 ? -31.068 -13.969 27.565 1.00 62.78 327 SER A N 1
ATOM 2558 C CA . SER A 1 327 ? -30.477 -15.289 27.305 1.00 62.78 327 SER A CA 1
ATOM 2559 C C . SER A 1 327 ? -30.172 -15.479 25.820 1.00 62.78 327 SER A C 1
ATOM 2561 O O . SER A 1 327 ? -29.110 -15.984 25.492 1.00 62.78 327 SER A O 1
ATOM 2563 N N . PHE A 1 328 ? -31.054 -15.012 24.933 1.00 65.00 328 PHE A N 1
ATOM 2564 C CA . PHE A 1 328 ? -30.829 -15.032 23.486 1.00 65.00 328 PHE A CA 1
ATOM 2565 C C . PHE A 1 328 ? -29.644 -14.149 23.078 1.00 65.00 328 PHE A C 1
ATOM 2567 O O . PHE A 1 328 ? -28.757 -14.604 22.365 1.00 65.00 328 PHE A O 1
ATOM 2574 N N . VAL A 1 329 ? -29.584 -12.907 23.570 1.00 62.19 329 VAL A N 1
ATOM 2575 C CA . VAL A 1 329 ? -28.448 -12.006 23.326 1.00 62.19 329 VAL A CA 1
ATOM 2576 C C . VAL A 1 329 ? -27.164 -12.610 23.885 1.00 62.19 329 VAL A C 1
ATOM 2578 O O . VAL A 1 329 ? -26.149 -12.591 23.197 1.00 62.19 329 VAL A O 1
ATOM 2581 N N . LEU A 1 330 ? -27.199 -13.201 25.083 1.00 65.44 330 LEU A N 1
ATOM 2582 C CA . LEU A 1 330 ? -26.041 -13.873 25.668 1.00 65.44 330 LEU A CA 1
ATOM 2583 C C . LEU A 1 330 ? -25.596 -15.074 24.821 1.00 65.44 330 LEU A C 1
ATOM 2585 O O . LEU A 1 330 ? -24.416 -15.174 24.533 1.00 65.44 330 LEU A O 1
ATOM 2589 N N . ASP A 1 331 ? -26.503 -15.943 24.372 1.00 64.69 331 ASP A N 1
ATOM 2590 C CA . ASP A 1 331 ? -26.162 -17.106 23.538 1.00 64.69 331 ASP A CA 1
ATOM 2591 C C . ASP A 1 331 ? -25.650 -16.691 22.148 1.00 64.69 331 ASP A C 1
ATOM 2593 O O . ASP A 1 331 ? -24.729 -17.307 21.623 1.00 64.69 331 ASP A O 1
ATOM 2597 N N . THR A 1 332 ? -26.187 -15.610 21.574 1.00 58.09 332 THR A N 1
ATOM 2598 C CA . THR A 1 332 ? -25.774 -15.104 20.250 1.00 58.09 332 THR A CA 1
ATOM 2599 C C . THR A 1 332 ? -24.450 -14.334 20.308 1.00 58.09 332 THR A C 1
ATOM 2601 O O . THR A 1 332 ? -23.736 -14.258 19.312 1.00 58.09 332 THR A O 1
ATOM 2604 N N . THR A 1 333 ? -24.095 -13.756 21.460 1.00 57.50 333 THR A N 1
ATOM 2605 C CA . THR A 1 333 ? -22.847 -12.983 21.631 1.00 57.50 333 THR A CA 1
ATOM 2606 C C . THR A 1 333 ? -21.733 -13.759 22.335 1.00 57.50 333 THR A C 1
ATOM 2608 O O . THR A 1 333 ? -20.566 -13.434 22.144 1.00 57.50 333 THR A O 1
ATOM 2611 N N . LYS A 1 334 ? -22.051 -14.818 23.092 1.00 62.03 334 LYS A N 1
ATOM 2612 C CA . LYS A 1 334 ? -21.084 -15.661 23.818 1.00 62.03 334 LYS A CA 1
ATOM 2613 C C . LYS A 1 334 ? -20.042 -16.302 22.904 1.00 62.03 334 LYS A C 1
ATOM 2615 O O . LYS A 1 334 ? -18.891 -16.421 23.314 1.00 62.03 334 LYS A O 1
ATOM 2620 N N . ASP A 1 335 ? -20.447 -16.697 21.701 1.00 53.88 335 ASP A N 1
ATOM 2621 C CA . ASP A 1 335 ? -19.561 -17.337 20.724 1.00 53.88 335 ASP A CA 1
ATOM 2622 C C . ASP A 1 335 ? -18.949 -16.322 19.732 1.00 53.88 335 ASP A C 1
ATOM 2624 O O . ASP A 1 335 ? -18.093 -16.689 18.936 1.00 53.88 335 ASP A O 1
ATOM 2628 N N . ASN A 1 336 ? -19.352 -15.044 19.810 1.00 45.16 336 ASN A N 1
ATOM 2629 C CA . ASN A 1 336 ? -18.889 -13.935 18.960 1.00 45.16 336 ASN A CA 1
ATOM 2630 C C . ASN A 1 336 ? -17.984 -12.942 19.716 1.00 45.16 336 ASN A C 1
ATOM 2632 O O . ASN A 1 336 ? -17.866 -11.778 19.332 1.00 45.16 336 ASN A O 1
ATOM 2636 N N . ASN A 1 337 ? -17.355 -13.380 20.808 1.00 38.19 337 ASN A N 1
ATOM 2637 C CA . ASN A 1 337 ? -16.283 -12.614 21.433 1.00 38.19 337 ASN A CA 1
ATOM 2638 C C . ASN A 1 337 ? -15.038 -12.732 20.522 1.00 38.19 337 ASN A C 1
ATOM 2640 O O . ASN A 1 337 ? -14.658 -13.873 20.247 1.00 38.19 337 ASN A O 1
ATOM 2644 N N . PRO A 1 338 ? -14.457 -11.627 20.015 1.00 41.22 338 PRO A N 1
ATOM 2645 C CA . PRO A 1 338 ? -13.288 -11.683 19.136 1.00 41.22 338 PRO A CA 1
ATOM 2646 C C . PRO A 1 338 ? -12.083 -12.383 19.777 1.00 41.22 338 PRO A C 1
ATOM 2648 O O . PRO A 1 338 ? -11.936 -12.315 21.025 1.00 41.22 338 PRO A O 1
#

Sequence (338 aa):
MKRLYIFIILLFLVGCGSNNKDTDEQNSSSNIVNISDNNSSSNSTISDIVNNNDLVNSNVTKIGKAQLGVISNGTVKLYELSGADKKLLTTEKTTVGDRIDEIGNFNLNIEKLNNDKYYLYEVSGGDDYDIEDDGIINSVPKSNKGIFHLIAKGSTIKKANKIYITIISEIVYQKVLPYLNSSDIEDRLNSVSMDIIDKDITGDSAIDFFDIISYNPITNRDNLNTYYKNSIFSMITNILNGQKYDFKDDIYLPDSTTETEIQKKLDSGDYAYVLNQLLNNRDAYRDMSDDKIDMNIAGAYVGQSGYTVFDITSAMANSSSKHSLNSFVLDTTKDNNP